Protein AF-A0A9K3LR90-F1 (afdb_monomer_lite)

Radius of gyration: 20.37 Å; chains: 1; bounding box: 56×37×62 Å

pLDDT: mean 84.3, std 18.77, range [30.03, 98.56]

Structure (mmCIF, N/CA/C/O backbone):
data_AF-A0A9K3LR90-F1
#
_entry.id   AF-A0A9K3LR90-F1
#
loop_
_atom_site.group_PDB
_atom_site.id
_atom_site.type_symbol
_atom_site.label_atom_id
_atom_site.label_alt_id
_atom_site.label_comp_id
_atom_site.label_asym_id
_atom_site.label_entity_id
_atom_site.label_seq_id
_atom_site.pdbx_PDB_ins_code
_atom_site.Cartn_x
_atom_site.Cartn_y
_atom_site.Cartn_z
_atom_site.occupancy
_atom_site.B_iso_or_equiv
_atom_site.auth_seq_id
_atom_site.auth_comp_id
_atom_site.auth_asym_id
_atom_site.auth_atom_id
_atom_site.pdbx_PDB_model_num
ATOM 1 N N . MET A 1 1 ? -16.589 12.100 -0.986 1.00 81.75 1 MET A N 1
ATOM 2 C CA . MET A 1 1 ? -15.765 12.129 0.244 1.00 81.75 1 MET A CA 1
ATOM 3 C C . MET A 1 1 ? -14.513 11.383 -0.124 1.00 81.75 1 MET A C 1
ATOM 5 O O . MET A 1 1 ? -14.656 10.327 -0.721 1.00 81.75 1 MET A O 1
ATOM 9 N N . ILE A 1 2 ? -13.342 11.941 0.162 1.00 89.56 2 ILE A N 1
ATOM 10 C CA . ILE A 1 2 ? -12.087 11.261 -0.152 1.00 89.56 2 ILE A CA 1
ATOM 11 C C . ILE A 1 2 ? -11.996 10.032 0.750 1.00 89.56 2 ILE A C 1
ATOM 13 O O . ILE A 1 2 ? -12.024 10.165 1.975 1.00 89.56 2 ILE A O 1
ATOM 17 N N . ASP A 1 3 ? -11.936 8.859 0.139 1.00 93.56 3 ASP A N 1
ATOM 18 C CA . ASP A 1 3 ? -11.767 7.577 0.821 1.00 93.56 3 ASP A CA 1
ATOM 19 C C . ASP A 1 3 ? -10.522 6.823 0.345 1.00 93.56 3 ASP A C 1
ATOM 21 O O . ASP A 1 3 ? -10.098 5.872 1.000 1.00 93.56 3 ASP A O 1
ATOM 25 N N . THR A 1 4 ? -9.906 7.281 -0.747 1.00 96.00 4 THR A N 1
ATOM 26 C CA . THR A 1 4 ? -8.732 6.670 -1.356 1.00 96.00 4 THR A CA 1
ATOM 27 C C . THR A 1 4 ? -7.538 7.625 -1.304 1.00 96.00 4 THR A C 1
ATOM 29 O O . THR A 1 4 ? -7.627 8.775 -1.729 1.00 96.00 4 THR A O 1
ATOM 32 N N . PHE A 1 5 ? -6.398 7.149 -0.813 1.00 97.94 5 PHE A N 1
ATOM 33 C CA . PHE A 1 5 ? -5.169 7.926 -0.652 1.00 97.94 5 PHE A CA 1
ATOM 34 C C . PHE A 1 5 ? -4.041 7.250 -1.425 1.00 97.94 5 PHE A C 1
ATOM 36 O O . PHE A 1 5 ? -3.738 6.078 -1.189 1.00 97.94 5 PHE A O 1
ATOM 43 N N . ILE A 1 6 ? -3.427 7.986 -2.346 1.00 98.38 6 ILE A N 1
ATOM 44 C CA . ILE A 1 6 ? -2.387 7.496 -3.250 1.00 98.38 6 ILE A CA 1
ATOM 45 C C . ILE A 1 6 ? -1.047 8.068 -2.795 1.00 98.38 6 ILE A C 1
ATOM 47 O O . ILE A 1 6 ? -0.871 9.284 -2.744 1.00 98.38 6 ILE A O 1
ATOM 51 N N . PHE A 1 7 ? -0.101 7.189 -2.480 1.00 98.38 7 PHE A N 1
ATOM 52 C CA . PHE A 1 7 ? 1.251 7.542 -2.070 1.00 98.38 7 PHE A CA 1
ATOM 53 C C . PHE A 1 7 ? 2.217 7.237 -3.222 1.00 98.38 7 PHE A C 1
ATOM 55 O O . PHE A 1 7 ? 2.510 6.057 -3.465 1.00 98.38 7 PHE A O 1
ATOM 62 N N . PRO A 1 8 ? 2.705 8.268 -3.941 1.00 97.62 8 PRO A N 1
ATOM 63 C CA . PRO A 1 8 ? 3.678 8.089 -5.009 1.00 97.62 8 PRO A CA 1
ATOM 64 C C . PRO A 1 8 ? 5.007 7.550 -4.466 1.00 97.62 8 PRO A C 1
ATOM 66 O O . PRO A 1 8 ? 5.270 7.585 -3.259 1.00 97.62 8 PRO A O 1
ATOM 69 N N . GLY A 1 9 ? 5.847 7.048 -5.367 1.00 95.38 9 GLY A N 1
ATOM 70 C CA . GLY A 1 9 ? 7.151 6.496 -5.022 1.00 95.38 9 GLY A CA 1
ATOM 71 C C . GLY A 1 9 ? 8.230 7.549 -4.762 1.00 95.38 9 GLY A C 1
ATOM 72 O O . GLY A 1 9 ? 7.984 8.704 -4.414 1.00 95.38 9 GLY A O 1
ATOM 73 N N . ALA A 1 10 ? 9.479 7.144 -5.012 1.00 91.94 10 ALA A N 1
ATOM 74 C CA . ALA A 1 10 ? 10.546 8.082 -5.334 1.00 91.94 10 ALA A CA 1
ATOM 75 C C . ALA A 1 10 ? 10.143 8.772 -6.656 1.00 91.94 10 ALA A C 1
ATOM 77 O O . ALA A 1 10 ? 9.098 8.477 -7.176 1.00 91.94 10 ALA A O 1
ATOM 78 N N . GLY A 1 11 ? 10.857 9.699 -7.268 1.00 91.69 11 GLY A N 1
ATOM 79 C CA . GLY A 1 11 ? 10.320 10.389 -8.462 1.00 91.69 11 GLY A CA 1
ATOM 80 C C . GLY A 1 11 ? 9.192 11.394 -8.156 1.00 91.69 11 GLY A C 1
ATOM 81 O O . GLY A 1 11 ? 9.330 12.534 -8.577 1.00 91.69 11 GLY A O 1
ATOM 82 N N . GLY A 1 12 ? 8.204 11.055 -7.320 1.00 94.50 12 GLY A N 1
ATOM 83 C CA . GLY A 1 12 ? 7.096 11.932 -6.928 1.00 94.50 12 GLY A CA 1
ATOM 84 C C . GLY A 1 12 ? 5.846 11.709 -7.778 1.00 94.50 12 GLY A C 1
ATOM 85 O O . GLY A 1 12 ? 5.581 10.591 -8.216 1.00 94.50 12 GLY A O 1
ATOM 86 N N . VAL A 1 13 ? 5.058 12.767 -7.966 1.00 96.19 13 VAL A N 1
ATOM 87 C CA . VAL A 1 13 ? 3.861 12.739 -8.818 1.00 96.19 13 VAL A CA 1
ATOM 88 C C . VAL A 1 13 ? 4.273 12.824 -10.289 1.00 96.19 13 VAL A C 1
ATOM 90 O O . VAL A 1 13 ? 5.014 13.727 -10.678 1.00 96.19 13 VAL A O 1
ATOM 93 N N . ASP A 1 14 ? 3.783 11.891 -11.099 1.00 94.56 14 ASP A N 1
ATOM 94 C CA . ASP A 1 14 ? 3.963 11.856 -12.550 1.00 94.56 14 ASP A CA 1
ATOM 95 C C . ASP A 1 14 ? 2.639 11.539 -13.269 1.00 94.56 14 ASP A C 1
ATOM 97 O O . ASP A 1 14 ? 1.595 11.361 -12.638 1.00 94.56 14 ASP A O 1
ATOM 101 N N . GLY A 1 15 ? 2.684 11.440 -14.602 1.00 95.31 15 GLY A N 1
ATOM 102 C CA . GLY A 1 15 ? 1.492 11.188 -15.413 1.00 95.31 15 GLY A CA 1
ATOM 103 C C . GLY A 1 15 ? 0.803 9.842 -15.147 1.00 95.31 15 GLY A C 1
ATOM 104 O O . GLY A 1 15 ? -0.403 9.746 -15.357 1.00 95.31 15 GLY A O 1
ATOM 105 N N . LEU A 1 16 ? 1.510 8.808 -14.667 1.00 95.44 16 LEU A N 1
ATOM 106 C CA . LEU A 1 16 ? 0.871 7.542 -14.281 1.00 95.44 16 LEU A CA 1
ATOM 107 C C . LEU A 1 16 ? 0.155 7.676 -12.935 1.00 95.44 16 LEU A C 1
ATOM 109 O O . LEU A 1 16 ? -0.933 7.129 -12.769 1.00 95.44 16 LEU A O 1
ATOM 113 N N . VAL A 1 17 ? 0.724 8.420 -11.984 1.00 96.50 17 VAL A N 1
ATOM 114 C CA . VAL A 1 17 ? 0.061 8.713 -10.701 1.00 96.50 17 VAL A CA 1
ATOM 115 C C . VAL A 1 17 ? -1.202 9.557 -10.919 1.00 96.50 17 VAL A C 1
ATOM 117 O O . VAL A 1 17 ? -2.233 9.293 -10.299 1.00 96.50 17 VAL A O 1
ATOM 120 N N . GLU A 1 18 ? -1.152 10.535 -11.825 1.00 96.69 18 GLU A N 1
ATOM 121 C CA . GLU A 1 18 ? -2.319 11.337 -12.218 1.00 96.69 18 GLU A CA 1
ATOM 122 C C . GLU A 1 18 ? -3.387 10.480 -12.914 1.00 96.69 18 GLU A C 1
ATOM 124 O O . GLU A 1 18 ? -4.557 10.528 -12.535 1.00 96.69 18 GLU A O 1
ATOM 129 N N . ALA A 1 19 ? -2.987 9.627 -13.864 1.00 95.69 19 ALA A N 1
ATOM 130 C CA . ALA A 1 19 ? -3.899 8.699 -14.535 1.00 95.69 19 ALA A CA 1
ATOM 131 C C . ALA A 1 19 ? -4.544 7.703 -13.556 1.00 95.69 19 ALA A C 1
ATOM 133 O O . ALA A 1 19 ? -5.723 7.366 -13.690 1.00 95.69 19 ALA A O 1
ATOM 134 N N . LEU A 1 20 ? -3.803 7.258 -12.536 1.00 95.75 20 LEU A N 1
ATOM 135 C CA . LEU A 1 20 ? -4.351 6.457 -11.445 1.00 95.75 20 LEU A CA 1
ATOM 136 C C . LEU A 1 20 ? -5.436 7.218 -10.681 1.00 95.75 20 LEU A C 1
ATOM 138 O O . LEU A 1 20 ? -6.498 6.655 -10.432 1.00 95.75 20 LEU A O 1
ATOM 142 N N . GLN A 1 21 ? -5.193 8.475 -10.309 1.00 96.31 21 GLN A N 1
ATOM 143 C CA . GLN A 1 21 ? -6.194 9.280 -9.608 1.00 96.31 21 GLN A CA 1
ATOM 144 C C . GLN A 1 21 ? -7.460 9.462 -10.456 1.00 96.31 21 GLN A C 1
ATOM 146 O O . GLN A 1 21 ? -8.567 9.260 -9.954 1.00 96.31 21 GLN A O 1
ATOM 151 N N . GLU A 1 22 ? -7.296 9.764 -11.745 1.00 95.12 22 GLU A N 1
ATOM 152 C CA . GLU A 1 22 ? -8.410 9.902 -12.685 1.00 95.12 22 GLU A CA 1
ATOM 153 C C . GLU A 1 22 ? -9.231 8.609 -12.775 1.00 95.12 22 GLU A C 1
ATOM 155 O O . GLU A 1 22 ? -10.454 8.646 -12.635 1.00 95.12 22 GLU A O 1
ATOM 160 N N . THR A 1 23 ? -8.558 7.461 -12.904 1.00 93.56 23 THR A N 1
ATOM 161 C CA . THR A 1 23 ? -9.188 6.128 -12.956 1.00 93.56 23 THR A CA 1
ATOM 162 C C . THR A 1 23 ? -10.003 5.825 -11.697 1.00 93.56 23 THR A C 1
ATOM 164 O O . THR A 1 23 ? -11.055 5.194 -11.762 1.00 93.56 23 THR A O 1
ATOM 167 N N . LEU A 1 24 ? -9.535 6.282 -10.535 1.00 92.44 24 LEU A N 1
ATOM 168 C CA . LEU A 1 24 ? -10.181 6.046 -9.242 1.00 92.44 24 LEU A CA 1
ATOM 169 C C . LEU A 1 24 ? -11.244 7.095 -8.877 1.00 92.44 24 LEU A C 1
ATOM 171 O O . LEU A 1 24 ? -11.896 6.957 -7.836 1.00 92.44 24 LEU A O 1
ATOM 175 N N . GLY A 1 25 ? -11.411 8.127 -9.708 1.00 94.44 25 GLY A N 1
ATOM 176 C CA . GLY A 1 25 ? -12.266 9.284 -9.459 1.00 94.44 25 GLY A CA 1
ATOM 177 C C . GLY A 1 25 ? -11.549 10.371 -8.654 1.00 94.44 25 GLY A C 1
ATOM 178 O O . GLY A 1 25 ? -11.107 10.161 -7.519 1.00 94.44 25 GLY A O 1
ATOM 179 N N . ASN A 1 26 ? -11.470 11.576 -9.219 1.00 93.12 26 ASN A N 1
ATOM 180 C CA . ASN A 1 26 ? -10.792 12.724 -8.602 1.00 93.12 26 ASN A CA 1
ATOM 181 C C . ASN A 1 26 ? -11.510 13.238 -7.339 1.00 93.12 26 ASN A C 1
ATOM 183 O O . ASN A 1 26 ? -10.909 13.876 -6.481 1.00 93.12 26 ASN A O 1
ATOM 187 N N . GLU A 1 27 ? -12.809 12.977 -7.212 1.00 91.56 27 GLU A N 1
ATOM 188 C CA . GLU A 1 27 ? -13.654 13.380 -6.084 1.00 91.56 27 GLU A CA 1
ATOM 189 C C . GLU A 1 27 ? -13.622 12.403 -4.891 1.00 91.56 27 GLU A C 1
ATOM 191 O O . GLU A 1 27 ? -14.086 12.731 -3.786 1.00 91.56 27 GLU A O 1
ATOM 196 N N . THR A 1 28 ? -13.100 11.199 -5.118 1.00 92.50 28 THR A N 1
ATOM 197 C CA . THR A 1 28 ? -13.021 10.074 -4.170 1.00 92.50 28 THR A CA 1
ATOM 198 C C . THR A 1 28 ? -11.585 9.739 -3.788 1.00 92.50 28 THR A C 1
ATOM 200 O O . THR A 1 28 ? -11.360 9.143 -2.733 1.00 92.50 28 THR A O 1
ATOM 203 N N . SER A 1 29 ? -10.607 10.173 -4.584 1.00 95.75 29 SER A N 1
ATOM 204 C CA . SER A 1 29 ? -9.193 9.896 -4.359 1.00 95.75 29 SER A CA 1
ATOM 205 C C . SER A 1 29 ? -8.335 11.155 -4.225 1.00 95.75 29 SER A C 1
ATOM 207 O O . SER A 1 29 ? -8.633 12.215 -4.775 1.00 95.75 29 SER A O 1
ATOM 209 N N . MET A 1 30 ? -7.247 11.038 -3.466 1.00 97.56 30 MET A N 1
ATOM 210 C CA . MET A 1 30 ? -6.280 12.109 -3.246 1.00 97.56 30 MET A CA 1
ATOM 211 C C . MET A 1 30 ? -4.857 11.585 -3.378 1.00 97.56 30 MET A C 1
ATOM 213 O O . MET A 1 30 ? -4.483 10.607 -2.728 1.00 97.56 30 MET A O 1
ATOM 217 N N . ILE A 1 31 ? -4.051 12.289 -4.166 1.00 98.25 31 ILE A N 1
ATOM 218 C CA . ILE A 1 31 ? -2.603 12.107 -4.192 1.00 98.25 31 ILE A CA 1
ATOM 219 C C . ILE A 1 31 ? -2.008 12.799 -2.965 1.00 98.25 31 ILE A C 1
ATOM 221 O O . ILE A 1 31 ? -2.200 13.997 -2.752 1.00 98.25 31 ILE A O 1
ATOM 225 N N . VAL A 1 32 ? -1.282 12.040 -2.153 1.00 97.94 32 VAL A N 1
ATOM 226 C CA . VAL A 1 32 ? -0.483 12.570 -1.050 1.00 97.94 32 VAL A CA 1
ATOM 227 C C . VAL A 1 32 ? 0.902 12.859 -1.606 1.00 97.94 32 VAL A C 1
ATOM 229 O O . VAL A 1 32 ? 1.772 11.995 -1.569 1.00 97.94 32 VAL A O 1
ATOM 232 N N . ASP A 1 33 ? 1.107 14.050 -2.165 1.00 97.19 33 ASP A N 1
ATOM 233 C CA . ASP A 1 33 ? 2.445 14.461 -2.588 1.00 97.19 33 ASP A CA 1
ATOM 234 C C . ASP A 1 33 ? 3.321 14.705 -1.353 1.00 97.19 33 ASP A C 1
ATOM 236 O O . ASP A 1 33 ? 3.037 15.571 -0.524 1.00 97.19 33 ASP A O 1
ATOM 240 N N . TRP A 1 34 ? 4.367 13.893 -1.222 1.00 95.94 34 TRP A N 1
ATOM 241 C CA . TRP A 1 34 ? 5.309 13.927 -0.108 1.00 95.94 34 TRP A CA 1
ATOM 242 C C . TRP A 1 34 ? 6.752 14.156 -0.573 1.00 95.94 34 TRP A C 1
ATOM 244 O O . TRP A 1 34 ? 7.715 13.842 0.136 1.00 95.94 34 TRP A O 1
ATOM 254 N N . GLN A 1 35 ? 6.926 14.688 -1.787 1.00 94.38 35 GLN A N 1
ATOM 255 C CA . GLN A 1 35 ? 8.240 14.869 -2.395 1.00 94.38 35 GLN A CA 1
ATOM 256 C C . GLN A 1 35 ? 9.162 15.768 -1.561 1.00 94.38 35 GLN A C 1
ATOM 258 O O . GLN A 1 35 ? 10.366 15.515 -1.523 1.00 94.38 35 GLN A O 1
ATOM 263 N N . GLU A 1 36 ? 8.620 16.782 -0.882 1.00 92.25 36 GLU A N 1
ATOM 264 C CA . GLU A 1 36 ? 9.394 17.689 -0.021 1.00 92.25 36 GLU A CA 1
ATOM 265 C C . GLU A 1 36 ? 9.869 17.024 1.277 1.00 92.25 36 GLU A C 1
ATOM 267 O O . GLU A 1 36 ? 10.881 17.424 1.853 1.00 92.25 36 GLU A O 1
ATOM 272 N N . GLN A 1 37 ? 9.140 16.011 1.748 1.00 90.50 37 GLN A N 1
ATOM 273 C CA . GLN A 1 37 ? 9.438 15.270 2.972 1.00 90.50 37 GLN A CA 1
ATOM 274 C C . GLN A 1 37 ? 10.352 14.075 2.697 1.00 90.50 37 GLN A C 1
ATOM 276 O O . GLN A 1 37 ? 10.962 13.538 3.619 1.00 90.50 37 GLN A O 1
ATOM 281 N N . ARG A 1 38 ? 10.474 13.667 1.431 1.00 85.31 38 ARG A N 1
ATOM 282 C CA . ARG A 1 38 ? 11.361 12.589 1.009 1.00 85.31 38 ARG A CA 1
ATOM 283 C C . ARG A 1 38 ? 12.816 13.042 1.117 1.00 85.31 38 ARG A C 1
ATOM 285 O O . ARG A 1 38 ? 13.289 13.852 0.322 1.00 85.31 38 ARG A O 1
ATOM 292 N N . GLY A 1 39 ? 13.548 12.470 2.069 1.00 86.62 39 GLY A N 1
ATOM 293 C CA . GLY A 1 39 ? 14.992 12.620 2.136 1.00 86.62 39 GLY A CA 1
ATOM 294 C C . GLY A 1 39 ? 15.710 11.823 1.040 1.00 86.62 39 GLY A C 1
ATOM 295 O O . GLY A 1 39 ? 15.315 11.766 -0.124 1.00 86.62 39 GLY A O 1
ATOM 296 N N . SER A 1 40 ? 16.819 11.186 1.402 1.00 88.38 40 SER A N 1
ATOM 297 C CA . SER A 1 40 ? 17.537 10.298 0.479 1.00 88.38 40 SER A CA 1
ATOM 298 C C . SER A 1 40 ? 16.767 8.992 0.247 1.00 88.38 40 SER A C 1
ATOM 300 O O . SER A 1 40 ? 15.917 8.624 1.050 1.00 88.38 40 SER A O 1
ATOM 302 N N . ILE A 1 41 ? 17.136 8.206 -0.769 1.00 80.88 41 ILE A N 1
ATOM 303 C CA . ILE A 1 41 ? 16.603 6.838 -0.954 1.00 80.88 41 ILE A CA 1
ATOM 304 C C . ILE A 1 41 ? 16.749 5.987 0.325 1.00 80.88 41 ILE A C 1
ATOM 306 O O . ILE A 1 41 ? 15.886 5.168 0.623 1.00 80.88 41 ILE A O 1
ATOM 310 N N . LEU A 1 42 ? 17.802 6.211 1.121 1.00 84.38 42 LEU A N 1
ATOM 311 C CA . LEU A 1 42 ? 18.028 5.486 2.376 1.00 84.38 42 LEU A CA 1
ATOM 312 C C . LEU A 1 42 ? 17.062 5.889 3.498 1.00 84.38 42 LEU A C 1
ATOM 314 O O . LEU A 1 42 ? 16.823 5.086 4.399 1.00 84.38 42 LEU A O 1
ATOM 318 N N . THR A 1 43 ? 16.541 7.118 3.467 1.00 92.38 43 THR A N 1
ATOM 319 C CA . THR A 1 43 ? 15.610 7.641 4.481 1.00 92.38 43 THR A CA 1
ATOM 320 C C . THR A 1 43 ? 14.162 7.630 4.012 1.00 92.38 43 THR A C 1
ATOM 322 O O . THR A 1 43 ? 13.278 7.605 4.856 1.00 92.38 43 THR A O 1
ATOM 325 N N . ALA A 1 44 ? 13.919 7.539 2.700 1.00 93.12 44 ALA A N 1
ATOM 326 C CA . ALA A 1 44 ? 12.596 7.583 2.085 1.00 93.12 44 ALA A CA 1
ATOM 327 C C . ALA A 1 44 ? 11.602 6.592 2.707 1.00 93.12 44 ALA A C 1
ATOM 329 O O . ALA A 1 44 ? 10.428 6.912 2.838 1.00 93.12 44 ALA A O 1
ATOM 330 N N . ALA A 1 45 ? 12.069 5.417 3.139 1.00 94.69 45 ALA A N 1
ATOM 331 C CA . ALA A 1 45 ? 11.241 4.458 3.863 1.00 94.69 45 ALA A CA 1
ATOM 332 C C . ALA A 1 45 ? 10.739 5.009 5.215 1.00 94.69 45 ALA A C 1
ATOM 334 O O . ALA A 1 45 ? 9.555 4.911 5.512 1.00 94.69 45 ALA A O 1
ATOM 335 N N . TYR A 1 46 ? 11.619 5.621 6.014 1.00 96.00 46 TYR A N 1
ATOM 336 C CA . TYR A 1 46 ? 11.261 6.226 7.303 1.00 96.00 46 TYR A CA 1
ATOM 337 C C . TYR A 1 46 ? 10.400 7.478 7.125 1.00 96.00 46 TYR A C 1
ATOM 339 O O . TYR A 1 46 ? 9.419 7.663 7.842 1.00 96.00 46 TYR A O 1
ATOM 347 N N . ASP A 1 47 ? 10.758 8.317 6.152 1.00 95.88 47 ASP A N 1
ATOM 348 C CA . ASP A 1 47 ? 10.022 9.539 5.834 1.00 95.88 47 ASP A CA 1
ATOM 349 C C . ASP A 1 47 ? 8.600 9.189 5.358 1.00 95.88 47 ASP A C 1
ATOM 351 O O . ASP A 1 47 ? 7.621 9.768 5.825 1.00 95.88 47 ASP A O 1
ATOM 355 N N . GLY A 1 48 ? 8.478 8.163 4.508 1.00 96.50 48 GLY A N 1
ATOM 356 C CA . GLY A 1 48 ? 7.201 7.615 4.064 1.00 96.50 48 GLY A CA 1
ATOM 357 C C . GLY A 1 48 ? 6.357 7.080 5.222 1.00 96.50 48 GLY A C 1
ATOM 358 O O . GLY A 1 48 ? 5.184 7.429 5.318 1.00 96.50 48 GLY A O 1
ATOM 359 N N . GLU A 1 49 ? 6.936 6.292 6.139 1.00 97.50 49 GLU A N 1
ATOM 360 C CA . GLU A 1 49 ? 6.220 5.823 7.338 1.00 97.50 49 GLU A CA 1
ATOM 361 C C . GLU A 1 49 ? 5.634 6.999 8.137 1.00 97.50 49 GLU A C 1
ATOM 363 O O . GLU A 1 49 ? 4.439 6.997 8.435 1.00 97.50 49 GLU A O 1
ATOM 368 N N . ALA A 1 50 ? 6.432 8.038 8.404 1.00 97.19 50 ALA A N 1
ATOM 369 C CA . ALA A 1 50 ? 5.981 9.220 9.138 1.00 97.19 50 ALA A CA 1
ATOM 370 C C . ALA A 1 50 ? 4.845 9.973 8.419 1.00 97.19 50 ALA A C 1
ATOM 372 O O . ALA A 1 50 ? 3.884 10.406 9.060 1.00 97.19 50 ALA A O 1
ATOM 373 N N . VAL A 1 51 ? 4.918 10.101 7.089 1.00 97.81 51 VAL A N 1
ATOM 374 C CA . VAL A 1 51 ? 3.844 10.690 6.270 1.00 97.81 51 VAL A CA 1
ATOM 375 C C . VAL A 1 51 ? 2.561 9.866 6.387 1.00 97.81 51 VAL A C 1
ATOM 377 O O . VAL A 1 51 ? 1.491 10.424 6.631 1.00 97.81 51 VAL A O 1
ATOM 380 N N . GLY A 1 52 ? 2.655 8.542 6.259 1.00 98.19 52 GLY A N 1
ATOM 381 C CA . GLY A 1 52 ? 1.511 7.640 6.384 1.00 98.19 52 GLY A CA 1
ATOM 382 C C . GLY A 1 52 ? 0.825 7.730 7.748 1.00 98.19 52 GLY A C 1
ATOM 383 O O . GLY A 1 52 ? -0.401 7.835 7.827 1.00 98.19 52 GLY A O 1
ATOM 384 N N . GLU A 1 53 ? 1.611 7.747 8.826 1.00 98.12 53 GLU A N 1
ATOM 385 C CA . GLU A 1 53 ? 1.106 7.945 10.188 1.00 98.12 53 GLU A CA 1
ATOM 386 C C . GLU A 1 53 ? 0.375 9.287 10.327 1.00 98.12 53 GLU A C 1
ATOM 388 O O . GLU A 1 53 ? -0.766 9.317 10.792 1.00 98.12 53 GLU A O 1
ATOM 393 N N . ALA A 1 54 ? 0.981 10.382 9.859 1.00 97.62 54 ALA A N 1
ATOM 394 C CA . ALA A 1 54 ? 0.388 11.715 9.932 1.00 97.62 54 ALA A CA 1
ATOM 395 C C . ALA A 1 54 ? -0.936 11.819 9.153 1.00 97.62 54 ALA A C 1
ATOM 397 O O . ALA A 1 54 ? -1.902 12.396 9.659 1.00 97.62 54 ALA A O 1
ATOM 398 N N . ILE A 1 55 ? -1.011 11.231 7.953 1.00 97.38 55 ILE A N 1
ATOM 399 C CA . ILE A 1 55 ? -2.247 11.185 7.158 1.00 97.38 55 ILE A CA 1
ATOM 400 C C . ILE A 1 55 ? -3.336 10.397 7.888 1.00 97.38 55 ILE A C 1
ATOM 402 O O . ILE A 1 55 ? -4.469 10.869 7.982 1.00 97.38 55 ILE A O 1
ATOM 406 N N . SER A 1 56 ? -3.009 9.233 8.457 1.00 96.25 56 SER A N 1
ATOM 407 C CA . SER A 1 56 ? -3.981 8.444 9.221 1.00 96.25 56 SER A CA 1
ATOM 408 C C . SER A 1 56 ? -4.525 9.209 10.431 1.00 96.25 56 SER A C 1
ATOM 410 O O . SER A 1 56 ? -5.728 9.169 10.686 1.00 96.25 56 SER A O 1
ATOM 412 N N . GLU A 1 57 ? -3.670 9.916 11.171 1.00 94.88 57 GLU A N 1
ATOM 413 C CA . GLU A 1 57 ? -4.097 10.733 12.314 1.00 94.88 57 GLU A CA 1
ATOM 414 C C . GLU A 1 57 ? -4.980 11.912 11.878 1.00 94.88 57 GLU A C 1
ATOM 416 O O . GLU A 1 57 ? -5.990 12.207 12.521 1.00 94.88 57 GLU A O 1
ATOM 421 N N . ALA A 1 58 ? -4.666 12.552 10.747 1.00 94.44 58 ALA A N 1
ATOM 422 C CA . ALA A 1 58 ? -5.504 13.606 10.183 1.00 94.44 58 ALA A CA 1
ATOM 423 C C . ALA A 1 58 ? -6.902 13.084 9.803 1.00 94.44 58 ALA A C 1
ATOM 425 O O . ALA A 1 58 ? -7.907 13.714 10.141 1.00 94.44 58 ALA A O 1
ATOM 426 N N . ILE A 1 59 ? -6.986 11.905 9.172 1.00 92.50 59 ILE A N 1
ATOM 427 C CA . ILE A 1 59 ? -8.260 11.249 8.838 1.00 92.50 59 ILE A CA 1
ATOM 428 C C . ILE A 1 59 ? -9.076 10.973 10.107 1.00 92.50 59 ILE A C 1
ATOM 430 O O . ILE A 1 59 ? -10.257 11.321 10.178 1.00 92.50 59 ILE A O 1
ATOM 434 N N . LEU A 1 60 ? -8.446 10.393 11.132 1.00 89.56 60 LEU A N 1
ATOM 435 C CA . LEU A 1 60 ? -9.084 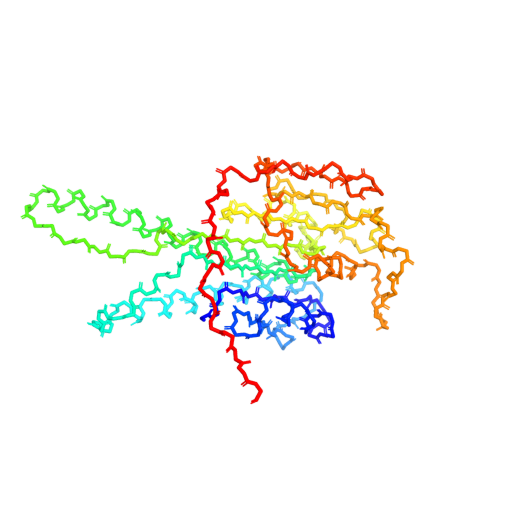10.105 12.418 1.00 89.56 60 LEU A CA 1
ATOM 436 C C . LEU A 1 60 ? -9.606 11.377 13.100 1.00 89.56 60 LEU A C 1
ATOM 438 O O . LEU A 1 60 ? -10.734 11.399 13.597 1.00 89.56 60 LEU A O 1
ATOM 442 N N . ALA A 1 61 ? -8.826 12.460 13.085 1.00 89.19 61 ALA A N 1
ATOM 443 C CA . ALA A 1 61 ? -9.249 13.751 13.615 1.00 89.19 61 ALA A CA 1
ATOM 444 C C . ALA A 1 61 ? -10.465 14.311 12.857 1.00 89.19 61 ALA A C 1
ATOM 446 O O . ALA A 1 61 ? -11.416 14.785 13.483 1.00 89.19 61 ALA A O 1
ATOM 447 N N . CYS A 1 62 ? -10.483 14.210 11.524 1.00 87.06 62 CYS A N 1
ATOM 448 C CA . CYS A 1 62 ? -11.629 14.607 10.705 1.00 87.06 62 CYS A CA 1
ATOM 449 C C . CYS A 1 62 ? -12.890 13.793 11.033 1.00 87.06 62 CYS A C 1
ATOM 451 O O . CYS A 1 62 ? -13.964 14.377 11.195 1.00 87.06 62 CYS A O 1
ATOM 453 N N . ILE A 1 63 ? -12.768 12.470 11.184 1.00 84.06 63 ILE A N 1
ATOM 454 C CA . ILE A 1 63 ? -13.888 11.597 11.569 1.00 84.06 63 ILE A CA 1
ATOM 455 C C . ILE A 1 63 ? -14.445 12.012 12.940 1.00 84.06 63 ILE A C 1
ATOM 457 O O . ILE A 1 63 ? -15.652 12.209 13.089 1.00 84.06 63 ILE A O 1
ATOM 461 N N . ASN A 1 64 ? -13.571 12.220 13.925 1.00 83.12 64 ASN A N 1
ATOM 462 C CA . ASN A 1 64 ? -13.975 12.587 15.283 1.00 83.12 64 ASN A CA 1
ATOM 463 C C . ASN A 1 64 ? -14.628 13.975 15.358 1.00 83.12 64 ASN A C 1
ATOM 465 O O . ASN A 1 64 ? -15.630 14.154 16.053 1.00 83.12 64 ASN A O 1
ATOM 469 N N . ASN A 1 65 ? -14.113 14.953 14.610 1.00 82.69 65 ASN A N 1
ATOM 470 C CA . ASN A 1 65 ? -14.699 16.293 14.553 1.00 82.69 65 ASN A CA 1
ATOM 471 C C . ASN A 1 65 ? -16.108 16.284 13.944 1.00 82.69 65 ASN A C 1
ATOM 473 O O . ASN A 1 65 ? -16.984 17.010 14.415 1.00 82.69 65 ASN A O 1
ATOM 477 N N . ASN A 1 66 ? -16.353 15.436 12.942 1.00 77.94 66 ASN A N 1
ATOM 478 C CA . ASN A 1 66 ? -17.681 15.287 12.350 1.00 77.94 66 ASN A CA 1
ATOM 479 C C . ASN A 1 66 ? -18.690 14.679 13.335 1.00 77.94 66 ASN A C 1
ATOM 481 O O . ASN A 1 66 ? -19.837 15.124 13.373 1.00 77.94 66 ASN A O 1
ATOM 485 N N . ASN A 1 67 ? -18.258 13.740 14.181 1.00 72.75 67 ASN A N 1
ATOM 486 C CA . ASN A 1 67 ? -19.117 13.124 15.197 1.00 72.75 67 ASN A CA 1
ATOM 487 C C . ASN A 1 67 ? -19.550 14.116 16.293 1.00 72.75 67 ASN A C 1
ATOM 489 O O . ASN A 1 67 ? -20.678 14.045 16.776 1.00 72.75 67 ASN A O 1
ATOM 493 N N . ASN A 1 68 ? -18.692 15.073 16.660 1.00 74.31 68 ASN A N 1
ATOM 494 C CA . ASN A 1 68 ? -18.984 16.042 17.724 1.00 74.31 68 ASN A CA 1
ATOM 495 C C . ASN A 1 68 ? -19.982 17.138 17.319 1.00 74.31 68 ASN A C 1
ATOM 497 O O . ASN A 1 68 ? -20.587 17.774 18.182 1.00 74.31 68 ASN A O 1
ATOM 501 N N . ASN A 1 69 ? -20.172 17.380 16.022 1.00 74.25 69 ASN A N 1
ATOM 502 C CA . ASN A 1 69 ? -20.938 18.533 15.549 1.00 74.25 69 ASN A CA 1
ATOM 503 C C . ASN A 1 69 ? -22.470 18.377 15.626 1.00 74.25 69 ASN A C 1
ATOM 505 O O . ASN A 1 69 ? -23.162 19.272 15.149 1.00 74.25 69 ASN A O 1
ATOM 509 N N . ASN A 1 70 ? -23.015 17.305 16.228 1.00 61.91 70 ASN A N 1
ATOM 510 C CA . ASN A 1 70 ? -24.447 17.061 16.531 1.00 61.91 70 ASN A CA 1
ATOM 511 C C . ASN A 1 70 ? -25.470 17.287 15.392 1.00 61.91 70 ASN A C 1
ATOM 513 O O . ASN A 1 70 ? -26.676 17.122 15.586 1.00 61.91 70 ASN A O 1
ATOM 517 N N . ASN A 1 71 ? -25.023 17.616 14.183 1.00 58.72 71 ASN A N 1
ATOM 518 C CA . ASN A 1 71 ? -25.855 17.713 13.000 1.00 58.72 71 ASN A CA 1
ATOM 519 C C . ASN A 1 71 ? -26.093 16.292 12.490 1.00 58.72 71 ASN A C 1
ATOM 521 O O . ASN A 1 71 ? -25.393 15.796 11.610 1.00 58.72 71 ASN A O 1
ATOM 525 N N . ASN A 1 72 ? -27.118 15.656 13.062 1.00 54.12 72 ASN A N 1
ATOM 526 C CA . ASN A 1 72 ? -27.578 14.284 12.817 1.00 54.12 72 ASN A CA 1
ATOM 527 C C . ASN A 1 72 ? -27.818 13.896 11.340 1.00 54.12 72 ASN A C 1
ATOM 529 O O . ASN A 1 72 ? -28.126 12.740 11.071 1.00 54.12 72 ASN A O 1
ATOM 533 N N . ASN A 1 73 ? -27.663 14.808 10.377 1.00 51.56 73 ASN A N 1
ATOM 534 C CA . ASN A 1 73 ? -27.958 14.566 8.964 1.00 51.56 73 ASN A CA 1
ATOM 535 C C . ASN A 1 73 ? -26.763 14.097 8.116 1.00 51.56 73 ASN A C 1
ATOM 537 O O . ASN A 1 73 ? -26.973 13.730 6.966 1.00 51.56 73 ASN A O 1
ATOM 541 N N . TYR A 1 74 ? -25.538 14.048 8.656 1.00 46.69 74 TYR A N 1
ATOM 542 C CA . TYR A 1 74 ? -24.358 13.538 7.936 1.00 46.69 74 TYR A CA 1
ATOM 543 C C . TYR A 1 74 ? -23.663 12.395 8.684 1.00 46.69 74 TYR A C 1
ATOM 545 O O . TYR A 1 74 ? -22.441 12.354 8.784 1.00 46.69 74 TYR A O 1
ATOM 553 N N . HIS A 1 75 ? -24.442 11.419 9.158 1.00 48.44 75 HIS A N 1
ATOM 554 C CA . HIS A 1 75 ? -23.950 10.107 9.611 1.00 48.44 75 HIS A CA 1
ATOM 555 C C . HIS A 1 75 ? -23.391 9.259 8.441 1.00 48.44 75 HIS A C 1
ATOM 557 O O . HIS A 1 75 ? -23.618 8.053 8.353 1.00 48.44 75 HIS A O 1
ATOM 563 N N . ASN A 1 76 ? -22.638 9.872 7.522 1.00 54.62 76 ASN A N 1
ATOM 564 C CA . ASN A 1 76 ? -21.823 9.139 6.564 1.00 54.62 76 ASN A CA 1
ATOM 565 C C . ASN A 1 76 ? -20.603 8.609 7.309 1.00 54.62 76 ASN A C 1
ATOM 567 O O . ASN A 1 76 ? -19.524 9.200 7.310 1.00 54.62 76 ASN A O 1
ATOM 571 N N . LYS A 1 77 ? -20.816 7.476 7.980 1.00 70.19 77 LYS A N 1
ATOM 572 C CA . LYS A 1 77 ? -19.746 6.640 8.502 1.00 70.19 77 LYS A CA 1
ATOM 573 C C . LYS A 1 77 ? -18.867 6.260 7.319 1.00 70.19 77 LYS A C 1
ATOM 575 O O . LYS A 1 77 ? -19.347 5.625 6.378 1.00 70.19 77 LYS A O 1
ATOM 580 N N . ILE A 1 78 ? -17.601 6.657 7.365 1.00 83.38 78 ILE A N 1
ATOM 581 C CA . ILE A 1 78 ? -16.592 6.151 6.440 1.00 83.38 78 ILE A CA 1
ATOM 582 C C . ILE A 1 78 ? -16.532 4.641 6.654 1.00 83.38 78 ILE A C 1
ATOM 584 O O . ILE A 1 78 ? -16.030 4.164 7.671 1.00 83.38 78 ILE A O 1
ATOM 588 N N . LYS A 1 79 ? -17.132 3.886 5.731 1.00 88.94 79 LYS A N 1
ATOM 589 C CA . LYS A 1 79 ? -17.188 2.422 5.819 1.00 88.94 79 LYS A CA 1
ATOM 590 C C . LYS A 1 79 ? -15.872 1.785 5.409 1.00 88.94 79 LYS A C 1
ATOM 592 O O . LYS A 1 79 ? -15.605 0.660 5.805 1.00 88.94 79 LYS A O 1
ATOM 597 N N . ARG A 1 80 ? -15.075 2.499 4.617 1.00 92.06 80 ARG A N 1
ATOM 598 C CA . ARG A 1 80 ? -13.863 1.992 3.996 1.00 92.06 80 ARG A CA 1
ATOM 599 C C . ARG A 1 80 ? -12.875 3.124 3.772 1.00 92.06 80 ARG A C 1
ATOM 601 O O . ARG A 1 80 ? -13.286 4.213 3.386 1.00 92.06 80 ARG A O 1
ATOM 608 N N . LEU A 1 81 ? -11.604 2.835 3.999 1.00 95.12 81 LEU A N 1
ATOM 609 C CA . LEU A 1 81 ? -10.474 3.662 3.603 1.00 95.12 81 LEU A CA 1
ATOM 610 C C . LEU A 1 81 ? -9.522 2.803 2.782 1.00 95.12 81 LEU A C 1
ATOM 612 O O . LEU A 1 81 ? -9.218 1.671 3.164 1.00 95.12 81 LEU A O 1
ATOM 616 N N . HIS A 1 82 ? -9.066 3.334 1.655 1.00 96.31 82 HIS A N 1
ATOM 617 C CA . HIS A 1 82 ? -8.157 2.653 0.748 1.00 96.31 82 HIS A CA 1
ATOM 618 C C . HIS A 1 82 ? -6.841 3.411 0.645 1.00 96.31 82 HIS A C 1
ATOM 620 O O . HIS A 1 82 ? -6.803 4.582 0.284 1.00 96.31 82 HIS A O 1
ATOM 626 N N . PHE A 1 83 ? -5.748 2.727 0.951 1.00 98.00 83 PHE A N 1
ATOM 627 C CA . PHE A 1 83 ? -4.400 3.251 0.806 1.00 98.00 83 PHE A CA 1
ATOM 628 C C . PHE A 1 83 ? -3.712 2.543 -0.360 1.00 98.00 83 PHE A C 1
ATOM 630 O O . PHE A 1 83 ? -3.686 1.312 -0.414 1.00 98.00 83 PHE A O 1
ATOM 637 N N . ILE A 1 84 ? -3.155 3.309 -1.293 1.00 98.19 84 ILE A N 1
ATOM 638 C CA . ILE A 1 84 ? -2.418 2.791 -2.447 1.00 98.19 84 ILE A CA 1
ATOM 639 C C . ILE A 1 84 ? -0.977 3.268 -2.347 1.00 98.19 84 ILE A C 1
ATOM 641 O O . ILE A 1 84 ? -0.730 4.468 -2.349 1.00 98.19 84 ILE A O 1
ATOM 645 N N . GLY A 1 85 ? -0.031 2.341 -2.245 1.00 98.31 85 GLY A N 1
ATOM 646 C CA . GLY A 1 85 ? 1.395 2.652 -2.194 1.00 98.31 85 GLY A CA 1
ATOM 647 C C . GLY A 1 85 ? 2.111 2.188 -3.451 1.00 98.31 85 GLY A C 1
ATOM 648 O O . GLY A 1 85 ? 2.027 1.011 -3.796 1.00 98.31 85 GLY A O 1
ATOM 649 N N . ILE A 1 86 ? 2.828 3.100 -4.106 1.00 97.81 86 ILE A N 1
ATOM 650 C CA . ILE A 1 86 ? 3.629 2.825 -5.306 1.00 97.81 86 ILE A CA 1
ATOM 651 C C . ILE A 1 86 ? 5.102 2.824 -4.908 1.00 97.81 86 ILE A C 1
ATOM 653 O O . ILE A 1 86 ? 5.571 3.809 -4.333 1.00 97.81 86 ILE A O 1
ATOM 657 N N . SER A 1 87 ? 5.858 1.763 -5.209 1.00 96.56 87 SER A N 1
ATOM 658 C CA . SER A 1 87 ? 7.292 1.705 -4.883 1.00 96.56 87 SER A CA 1
ATOM 659 C C . SER A 1 87 ? 7.559 2.002 -3.391 1.00 96.56 87 SER A C 1
ATOM 661 O O . SER A 1 87 ? 6.939 1.407 -2.506 1.00 96.56 87 SER A O 1
ATOM 663 N N . VAL A 1 88 ? 8.454 2.941 -3.061 1.00 96.56 88 VAL A N 1
ATOM 664 C CA . VAL A 1 88 ? 8.695 3.402 -1.676 1.00 96.56 88 VAL A CA 1
ATOM 665 C C . VAL A 1 88 ? 7.471 4.059 -1.017 1.00 96.56 88 VAL A C 1
ATOM 667 O O . VAL A 1 88 ? 7.396 4.092 0.209 1.00 96.56 88 VAL A O 1
ATOM 670 N N . GLY A 1 89 ? 6.471 4.507 -1.782 1.00 97.69 89 GLY A N 1
ATOM 671 C CA . GLY A 1 89 ? 5.169 4.936 -1.257 1.00 97.69 89 GLY A CA 1
ATOM 672 C C . GLY A 1 89 ? 4.412 3.810 -0.537 1.00 97.69 89 GLY A C 1
ATOM 673 O O . GLY A 1 89 ? 3.542 4.076 0.293 1.00 97.69 89 GLY A O 1
ATOM 674 N N . GLY A 1 90 ? 4.800 2.546 -0.762 1.00 97.88 90 GLY A N 1
ATOM 675 C CA . GLY A 1 90 ? 4.340 1.386 0.005 1.00 97.88 90 GLY A CA 1
ATOM 676 C C . GLY A 1 90 ? 4.550 1.519 1.517 1.00 97.88 90 GLY A C 1
ATOM 677 O O . GLY A 1 90 ? 3.692 1.091 2.290 1.00 97.88 90 GLY A O 1
ATOM 678 N N . PHE A 1 91 ? 5.629 2.181 1.954 1.00 98.12 91 PHE A N 1
ATOM 679 C CA . PHE A 1 91 ? 5.878 2.455 3.374 1.00 98.12 91 PHE A CA 1
ATOM 680 C C . PHE A 1 91 ? 4.811 3.367 3.976 1.00 98.12 91 PHE A C 1
ATOM 682 O O . PHE A 1 91 ? 4.257 3.047 5.028 1.00 98.12 91 PHE A O 1
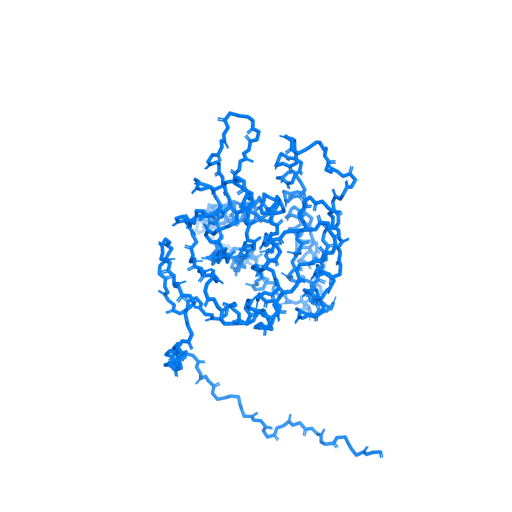ATOM 689 N N . ALA A 1 92 ? 4.480 4.459 3.283 1.00 98.19 92 ALA A N 1
ATOM 690 C CA . ALA A 1 92 ? 3.461 5.405 3.721 1.00 98.19 92 ALA A CA 1
ATOM 691 C C . ALA A 1 92 ? 2.070 4.766 3.744 1.00 98.19 92 ALA A C 1
ATOM 693 O O . ALA A 1 92 ? 1.379 4.818 4.762 1.00 98.19 92 ALA A O 1
ATOM 694 N N . ALA A 1 93 ? 1.693 4.070 2.669 1.00 98.50 93 ALA A N 1
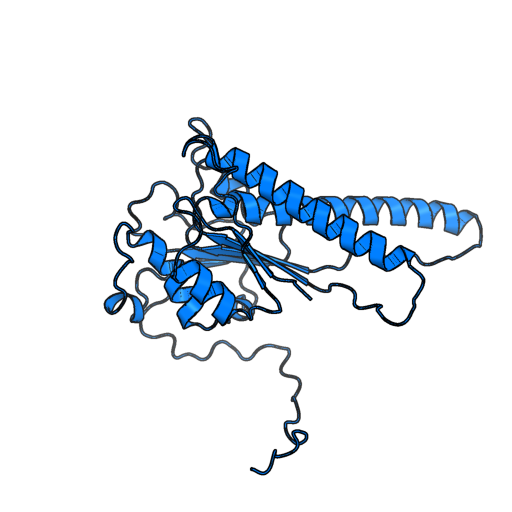ATOM 695 C CA . ALA A 1 93 ? 0.408 3.383 2.591 1.00 98.50 93 ALA A CA 1
ATOM 696 C C . ALA A 1 93 ? 0.246 2.331 3.704 1.00 98.50 93 ALA A C 1
ATOM 698 O O . ALA A 1 93 ? -0.783 2.279 4.382 1.00 98.50 93 ALA A O 1
ATOM 699 N N . ASN A 1 94 ? 1.279 1.515 3.947 1.00 98.56 94 ASN A N 1
ATOM 700 C CA . ASN A 1 94 ? 1.240 0.502 4.997 1.00 98.56 94 ASN A CA 1
ATOM 701 C C . ASN A 1 94 ? 1.238 1.106 6.411 1.00 98.56 94 ASN A C 1
ATOM 703 O O . ASN A 1 94 ? 0.557 0.583 7.299 1.00 98.56 94 ASN A O 1
ATOM 707 N N . ALA A 1 95 ? 1.987 2.187 6.641 1.00 98.56 95 ALA A N 1
ATOM 708 C CA . ALA A 1 95 ? 1.993 2.886 7.921 1.00 98.56 95 ALA A CA 1
ATOM 709 C C . ALA A 1 95 ? 0.621 3.503 8.223 1.00 98.56 95 ALA A C 1
ATOM 711 O O . ALA A 1 95 ? 0.097 3.294 9.317 1.00 98.56 95 ALA A O 1
ATOM 712 N N . ALA A 1 96 ? -0.014 4.141 7.234 1.00 98.44 96 ALA A N 1
ATOM 713 C CA . ALA A 1 96 ? -1.368 4.673 7.367 1.00 98.44 96 ALA A CA 1
ATOM 714 C C . ALA A 1 96 ? -2.377 3.575 7.751 1.00 98.44 96 ALA A C 1
ATOM 716 O O . ALA A 1 96 ? -3.078 3.691 8.759 1.00 98.44 96 ALA A O 1
ATOM 717 N N . ALA A 1 97 ? -2.379 2.456 7.016 1.00 98.06 97 ALA A N 1
ATOM 718 C CA . ALA A 1 97 ? -3.226 1.301 7.318 1.00 98.06 97 ALA A CA 1
ATOM 719 C C . ALA A 1 97 ? -2.980 0.744 8.735 1.00 98.06 97 ALA A C 1
ATOM 721 O O . ALA A 1 97 ? -3.916 0.412 9.465 1.00 98.06 97 ALA A O 1
ATOM 722 N N . THR A 1 98 ? -1.713 0.664 9.145 1.00 98.06 98 THR A N 1
ATOM 723 C CA . THR A 1 98 ? -1.310 0.159 10.463 1.00 98.06 98 THR A CA 1
ATOM 724 C C . THR A 1 98 ? -1.783 1.063 11.600 1.00 98.06 98 THR A C 1
ATOM 726 O O . THR A 1 98 ? -2.276 0.564 12.616 1.00 98.06 98 THR A O 1
ATOM 729 N N . THR A 1 99 ? -1.637 2.377 11.450 1.00 97.75 99 THR A N 1
ATOM 730 C CA . THR A 1 99 ? -2.042 3.367 12.455 1.00 97.75 99 THR A CA 1
ATOM 731 C C . THR A 1 99 ? -3.548 3.357 12.654 1.00 97.75 99 THR A C 1
ATOM 733 O O . THR A 1 99 ? -4.012 3.225 13.790 1.00 97.75 99 THR A O 1
ATOM 736 N N . LEU A 1 100 ? -4.308 3.359 11.558 1.00 95.75 100 LEU A N 1
ATOM 737 C CA . LEU A 1 100 ? -5.762 3.268 11.601 1.00 95.75 100 LEU A CA 1
ATOM 738 C C . LEU A 1 100 ? -6.234 1.991 12.313 1.00 95.75 100 LEU A C 1
ATOM 740 O O . LEU A 1 100 ? -7.039 2.067 13.242 1.00 95.75 100 LEU A O 1
ATOM 744 N N . TYR A 1 101 ? -5.672 0.830 11.960 1.00 96.12 101 TYR A N 1
ATOM 745 C CA . TYR A 1 101 ? -5.997 -0.441 12.615 1.00 96.12 101 TYR A CA 1
ATOM 746 C C . TYR A 1 101 ? -5.716 -0.401 14.122 1.00 96.12 101 TYR A C 1
ATOM 748 O O . TYR A 1 101 ? -6.554 -0.784 14.942 1.00 96.12 101 TYR A O 1
ATOM 756 N N . ARG A 1 102 ? -4.529 0.077 14.518 1.00 96.00 102 ARG A N 1
ATOM 757 C CA . ARG A 1 102 ? -4.150 0.173 15.936 1.00 96.00 102 ARG A CA 1
ATOM 758 C C . ARG A 1 102 ? -5.112 1.070 16.701 1.00 96.00 102 ARG A C 1
ATOM 760 O O . ARG A 1 102 ? -5.465 0.735 17.832 1.00 96.00 102 ARG A O 1
ATOM 767 N N . ARG A 1 103 ? -5.560 2.170 16.091 1.00 94.56 103 ARG A N 1
ATOM 768 C CA . ARG A 1 103 ? -6.528 3.068 16.714 1.00 94.56 103 ARG A CA 1
ATOM 769 C C . ARG A 1 103 ? -7.882 2.397 16.918 1.00 94.56 103 ARG A C 1
ATOM 771 O O . ARG A 1 103 ? -8.405 2.446 18.028 1.00 94.56 103 ARG A O 1
ATOM 778 N N . GLN A 1 104 ? -8.391 1.698 15.905 1.00 91.56 104 GLN A N 1
ATOM 779 C 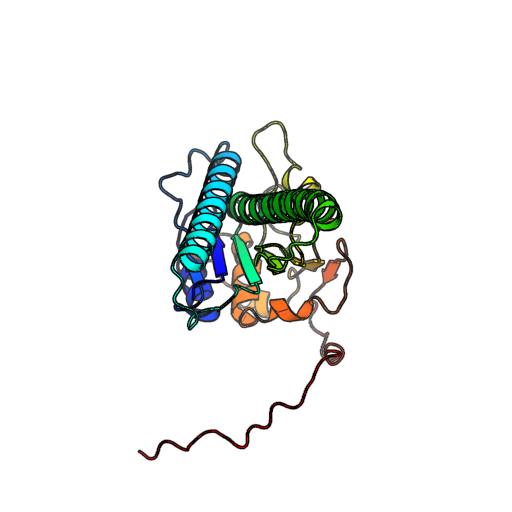CA . GLN A 1 104 ? -9.632 0.926 16.021 1.00 91.56 104 GLN A CA 1
ATOM 780 C C . GLN A 1 104 ? -9.564 -0.090 17.166 1.00 91.56 104 GLN A C 1
ATOM 782 O O . GLN A 1 104 ? -10.493 -0.186 17.965 1.00 91.56 104 GLN A O 1
ATOM 787 N N . GLN A 1 105 ? -8.446 -0.811 17.296 1.00 93.50 105 GLN A N 1
ATOM 788 C CA . GLN A 1 105 ? -8.253 -1.777 18.382 1.00 93.50 105 GLN A CA 1
ATOM 789 C C . GLN A 1 105 ? -8.245 -1.113 19.767 1.00 93.50 105 GLN A C 1
ATOM 791 O O . GLN A 1 105 ? -8.836 -1.645 20.707 1.00 93.50 105 GLN A O 1
ATOM 796 N N . GLN A 1 106 ? -7.609 0.054 19.905 1.00 93.56 106 GLN A N 1
ATOM 797 C CA . GLN A 1 106 ? -7.622 0.814 21.159 1.00 93.56 106 GLN A CA 1
ATOM 798 C C . GLN A 1 106 ? -9.036 1.273 21.532 1.00 93.56 106 GLN A C 1
ATOM 800 O O . GLN A 1 106 ? -9.439 1.123 22.683 1.00 93.56 106 GLN A O 1
ATOM 805 N N . GLU A 1 107 ? -9.800 1.797 20.571 1.00 89.38 107 GLU A N 1
ATOM 806 C CA . GLU A 1 107 ? -11.179 2.250 20.792 1.00 89.38 107 GLU A CA 1
ATOM 807 C C . GLU A 1 107 ? -12.103 1.090 21.174 1.00 89.38 107 GLU A C 1
ATOM 809 O O . GLU A 1 107 ? -12.878 1.209 22.122 1.00 89.38 107 GLU A O 1
ATOM 814 N N . GLN A 1 108 ? -11.975 -0.063 20.510 1.00 89.44 108 GLN A N 1
ATOM 815 C CA . GLN A 1 108 ? -12.726 -1.271 20.864 1.00 89.44 108 GLN A CA 1
ATOM 816 C C . GLN A 1 108 ? -12.419 -1.735 22.295 1.00 89.44 108 GLN A C 1
ATOM 818 O O . GLN A 1 108 ? -13.337 -2.076 23.041 1.00 89.44 108 GLN A O 1
ATOM 823 N N . GLN A 1 109 ? -11.148 -1.724 22.710 1.00 93.12 109 GLN A N 1
ATOM 824 C CA . GLN A 1 109 ? -10.758 -2.099 24.074 1.00 93.12 109 GLN A CA 1
ATOM 825 C C . GLN A 1 109 ? -11.307 -1.120 25.121 1.00 93.12 109 GLN A C 1
ATOM 827 O O . GLN A 1 109 ? -11.804 -1.554 26.162 1.00 93.12 109 GLN A O 1
ATOM 832 N N . GLN A 1 110 ? -11.266 0.186 24.837 1.00 91.75 110 GLN A N 1
ATOM 833 C CA . GLN A 1 110 ? -11.827 1.217 25.716 1.00 91.75 110 GLN A CA 1
ATOM 834 C C . GLN A 1 110 ? -13.347 1.087 25.839 1.00 91.75 110 GLN A C 1
ATOM 836 O O . GLN A 1 110 ? -13.863 1.110 26.954 1.00 91.75 110 GLN A O 1
ATOM 841 N N . GLN A 1 111 ? -14.054 0.879 24.724 1.00 87.69 111 GLN A N 1
ATOM 842 C CA . GLN A 1 111 ? -15.503 0.670 24.731 1.00 87.69 111 GLN A CA 1
ATOM 843 C C . GLN A 1 111 ? -15.874 -0.574 25.542 1.00 87.69 111 GLN A C 1
ATOM 845 O O . GLN A 1 111 ? -16.742 -0.508 26.402 1.00 87.69 111 GLN A O 1
ATOM 850 N N . GLN A 1 112 ? -15.162 -1.691 25.358 1.00 90.19 112 GLN A N 1
ATOM 851 C CA . GLN A 1 112 ? -15.395 -2.905 26.147 1.00 90.19 112 GLN A CA 1
ATOM 852 C C . GLN A 1 112 ? -15.166 -2.693 27.648 1.00 90.19 112 GLN A C 1
ATOM 854 O O . GLN A 1 112 ? -15.830 -3.332 28.465 1.00 90.19 112 GLN A O 1
ATOM 859 N N . GLN A 1 113 ? -14.214 -1.839 28.032 1.00 92.00 113 GLN A N 1
ATOM 860 C CA . GLN A 1 113 ? -14.003 -1.487 29.432 1.00 92.00 113 GLN A CA 1
ATOM 861 C C . GLN A 1 113 ? -15.148 -0.614 29.964 1.00 92.00 113 GLN A C 1
ATOM 863 O O . GLN A 1 113 ? -15.697 -0.919 31.022 1.00 92.00 113 GLN A O 1
ATOM 868 N N . GLN A 1 114 ? -15.559 0.406 29.209 1.00 89.06 114 GLN A N 1
ATOM 869 C CA . GLN A 1 114 ? -16.681 1.275 29.568 1.00 89.06 114 GLN A CA 1
ATOM 870 C C . GLN A 1 114 ? -17.996 0.500 29.667 1.00 89.06 114 GLN A C 1
ATOM 872 O O . GLN A 1 114 ? -18.735 0.691 30.624 1.00 89.06 114 GLN A O 1
ATOM 877 N N . ASP A 1 115 ? -18.270 -0.422 28.745 1.00 86.62 115 ASP A N 1
ATOM 878 C CA . ASP A 1 115 ? -19.475 -1.254 28.765 1.00 86.62 115 ASP A CA 1
ATOM 879 C C . ASP A 1 115 ? -19.510 -2.159 29.999 1.00 86.62 115 ASP A C 1
ATOM 881 O O . ASP A 1 115 ? -20.565 -2.345 30.604 1.00 86.62 115 ASP A O 1
ATOM 885 N N . LYS A 1 116 ? -18.356 -2.692 30.424 1.00 89.38 116 LYS A N 1
ATOM 886 C CA . LYS A 1 116 ? -18.248 -3.468 31.671 1.00 89.38 116 LYS A CA 1
ATOM 887 C C . LYS A 1 116 ? -18.542 -2.610 32.904 1.00 89.38 116 LYS A C 1
ATOM 889 O O . LYS A 1 116 ? -19.206 -3.087 33.822 1.00 89.38 116 LYS A O 1
ATOM 894 N N . GLU A 1 117 ? -18.085 -1.360 32.926 1.00 89.31 117 GLU A N 1
ATOM 895 C CA . GLU A 1 117 ? -18.347 -0.403 34.012 1.00 89.31 117 GLU A CA 1
ATOM 896 C C . GLU A 1 117 ? -19.806 0.116 33.991 1.00 89.31 117 GLU A C 1
ATOM 898 O O . GLU A 1 117 ? -20.459 0.228 35.032 1.00 89.31 117 GLU A O 1
ATOM 903 N N . ALA A 1 118 ? -20.374 0.365 32.809 1.00 83.12 118 ALA A N 1
ATOM 904 C CA . ALA A 1 118 ? -21.745 0.838 32.614 1.00 83.12 118 ALA A CA 1
ATOM 905 C C . ALA A 1 118 ? -22.791 -0.258 32.861 1.00 83.12 118 ALA A C 1
ATOM 907 O O . ALA A 1 118 ? -23.852 0.023 33.427 1.00 83.12 118 ALA A O 1
ATOM 908 N N . ALA A 1 119 ? -22.487 -1.516 32.524 1.00 81.94 119 ALA A N 1
ATOM 909 C CA . ALA A 1 119 ? -23.302 -2.674 32.895 1.00 81.94 119 ALA A CA 1
ATOM 910 C C . ALA A 1 119 ? -23.432 -2.819 34.420 1.00 81.94 119 ALA A C 1
ATOM 912 O O . ALA A 1 119 ? -24.445 -3.320 34.904 1.00 81.94 119 ALA A O 1
ATOM 913 N N . ALA A 1 120 ? -22.461 -2.313 35.188 1.00 81.19 120 ALA A N 1
ATOM 914 C CA . ALA A 1 120 ? -22.572 -2.216 36.640 1.00 81.19 120 ALA A CA 1
ATOM 915 C C . ALA A 1 120 ? -23.469 -1.046 37.114 1.00 81.19 120 ALA A C 1
ATOM 917 O O . ALA A 1 120 ? -23.853 -1.022 38.282 1.00 81.19 120 ALA A O 1
ATOM 918 N N . THR A 1 121 ? -23.842 -0.101 36.235 1.00 76.00 121 THR A N 1
ATOM 919 C CA . THR A 1 121 ? -24.420 1.210 36.611 1.00 76.00 121 THR A CA 1
ATOM 920 C C . THR A 1 121 ? -25.753 1.569 35.904 1.00 76.00 121 THR A C 1
ATOM 922 O O . THR A 1 121 ? -26.254 2.679 36.041 1.00 76.00 121 THR A O 1
ATOM 925 N N . THR A 1 122 ? -26.415 0.639 35.201 1.00 76.06 122 THR A N 1
ATOM 926 C CA . THR A 1 122 ? -27.782 0.796 34.617 1.00 76.06 122 THR A CA 1
ATOM 927 C C . THR A 1 122 ? -28.014 2.080 33.793 1.00 76.06 122 THR A C 1
ATOM 929 O O . THR A 1 122 ? -29.107 2.639 33.794 1.00 76.06 122 THR A O 1
ATOM 932 N N . THR A 1 123 ? -27.011 2.582 33.070 1.00 61.03 123 THR A N 1
ATOM 933 C CA . THR A 1 123 ? -27.217 3.673 32.098 1.00 61.03 123 THR A CA 1
ATOM 934 C C . THR A 1 123 ? -26.525 3.311 30.794 1.00 61.03 123 THR A C 1
ATOM 936 O O . THR A 1 123 ? -25.313 3.131 30.766 1.00 61.03 123 THR A O 1
ATOM 939 N N . THR A 1 124 ? -27.298 3.154 29.721 1.00 54.88 124 THR A N 1
ATOM 940 C CA . THR A 1 124 ? -26.798 2.776 28.394 1.00 54.88 124 THR A CA 1
ATOM 941 C C . THR A 1 124 ? -26.809 3.999 27.486 1.00 54.88 124 THR A C 1
ATOM 943 O O . THR A 1 124 ? -27.870 4.488 27.108 1.00 54.88 124 THR A O 1
ATOM 946 N N . ALA A 1 125 ? -25.625 4.487 27.127 1.00 57.25 125 ALA A N 1
ATOM 947 C CA . ALA A 1 125 ? -25.433 5.387 25.998 1.00 57.25 125 ALA A CA 1
ATOM 948 C C . ALA A 1 125 ? -24.518 4.678 24.995 1.00 57.25 125 ALA A C 1
ATOM 950 O O . ALA A 1 125 ? -23.445 4.209 25.366 1.00 57.25 125 ALA A O 1
ATOM 951 N N . THR A 1 126 ? -24.955 4.555 23.743 1.00 58.47 126 THR A N 1
ATOM 952 C CA . THR A 1 126 ? -24.191 3.886 22.683 1.00 58.47 126 THR A CA 1
ATOM 953 C C . THR A 1 126 ? -23.333 4.920 21.960 1.00 58.47 126 THR A C 1
ATOM 955 O O . THR A 1 126 ? -23.868 5.776 21.257 1.00 58.47 126 THR A O 1
ATOM 958 N N . ALA A 1 127 ? -22.013 4.867 22.136 1.00 58.91 127 ALA A N 1
ATOM 959 C CA . ALA A 1 127 ? -21.084 5.686 21.364 1.00 58.91 127 ALA A CA 1
ATOM 960 C C . ALA A 1 127 ? -20.862 5.070 19.972 1.00 58.91 127 ALA A C 1
ATOM 962 O O . ALA A 1 127 ? -20.717 3.856 19.830 1.00 58.91 127 ALA A O 1
ATOM 963 N N . VAL A 1 128 ? -20.833 5.908 18.934 1.00 57.47 128 VAL A N 1
ATOM 964 C CA . VAL A 1 128 ? -20.454 5.498 17.574 1.00 57.47 128 VAL A CA 1
ATOM 965 C C . VAL A 1 128 ? -18.928 5.548 17.476 1.00 57.47 128 VAL A C 1
ATOM 967 O O . VAL A 1 128 ? -18.341 6.610 17.660 1.00 57.47 128 VAL A O 1
ATOM 970 N N . THR A 1 129 ? -18.283 4.414 17.196 1.00 61.28 129 THR A N 1
ATOM 971 C CA . THR A 1 129 ? -16.815 4.288 17.150 1.00 61.28 129 THR A CA 1
ATOM 972 C C . THR A 1 129 ? -16.303 4.071 15.722 1.00 61.28 129 THR A C 1
ATOM 974 O O . THR A 1 129 ? -17.050 3.661 14.825 1.00 61.28 129 THR A O 1
ATOM 977 N N . THR A 1 130 ? -15.007 4.321 15.495 1.00 63.56 130 THR A N 1
ATOM 978 C CA . THR A 1 130 ? -14.341 4.063 14.198 1.00 63.56 130 THR A CA 1
ATOM 979 C C . THR A 1 130 ? -14.090 2.572 13.931 1.00 63.56 130 THR A C 1
ATOM 981 O O . THR A 1 130 ? -13.567 2.204 12.878 1.00 63.56 130 THR A O 1
ATOM 984 N N . ALA A 1 131 ? -14.504 1.711 14.867 1.00 65.56 131 ALA A N 1
ATOM 985 C CA . ALA A 1 131 ? -14.225 0.282 14.956 1.00 65.56 131 ALA A CA 1
ATOM 986 C C . ALA A 1 131 ? -14.641 -0.566 13.740 1.00 65.56 131 ALA A C 1
ATOM 988 O O . ALA A 1 131 ? -14.181 -1.700 13.645 1.00 65.56 131 ALA A O 1
ATOM 989 N N . ASP A 1 132 ? -15.459 -0.031 12.827 1.00 77.62 132 ASP A N 1
ATOM 990 C CA . ASP A 1 132 ? -16.009 -0.769 11.679 1.00 77.62 132 ASP A CA 1
ATOM 991 C C . ASP A 1 132 ? -15.578 -0.202 10.313 1.00 77.62 132 ASP A C 1
ATOM 993 O O . ASP A 1 132 ? -16.259 -0.426 9.313 1.00 77.62 132 ASP A O 1
ATOM 997 N N . CYS A 1 133 ? -14.504 0.592 10.249 1.00 89.06 133 CYS A N 1
ATOM 998 C CA . CYS A 1 133 ? -13.969 1.044 8.963 1.00 89.06 133 CYS A CA 1
ATOM 999 C C . CYS A 1 133 ? -13.074 -0.048 8.349 1.00 89.06 133 CYS A C 1
ATOM 1001 O O . CYS A 1 133 ? -12.078 -0.449 8.950 1.00 89.06 133 CYS A O 1
ATOM 1003 N N . GLU A 1 134 ? -13.433 -0.529 7.158 1.00 92.88 134 GLU A N 1
ATOM 1004 C CA . GLU A 1 134 ? -12.638 -1.465 6.364 1.00 92.88 134 GLU A CA 1
ATOM 1005 C C . GLU A 1 134 ? -11.348 -0.789 5.881 1.00 92.88 134 GLU A C 1
ATOM 1007 O O . GLU A 1 134 ? -11.388 0.278 5.270 1.00 92.88 134 GLU A O 1
ATOM 1012 N N . ILE A 1 135 ? -10.201 -1.424 6.120 1.00 94.94 135 ILE A N 1
ATOM 1013 C CA . ILE A 1 135 ? -8.895 -0.904 5.709 1.00 94.94 135 ILE A CA 1
ATOM 1014 C C . ILE A 1 135 ? -8.433 -1.684 4.484 1.00 94.94 135 ILE A C 1
ATOM 1016 O O . ILE A 1 135 ? -8.037 -2.846 4.595 1.00 94.94 135 ILE A O 1
ATOM 1020 N N . GLN A 1 136 ? -8.470 -1.055 3.318 1.00 95.56 136 GLN A N 1
ATOM 1021 C CA . GLN A 1 136 ? -7.934 -1.624 2.090 1.00 95.56 136 GLN A CA 1
ATOM 1022 C C . GLN A 1 136 ? -6.524 -1.093 1.840 1.00 95.56 136 GLN A C 1
ATOM 1024 O O . GLN A 1 136 ? -6.252 0.095 2.007 1.00 95.56 136 GLN A O 1
ATOM 1029 N N . LEU A 1 137 ? -5.628 -1.979 1.418 1.00 96.94 137 LEU A N 1
ATOM 1030 C CA . LEU A 1 137 ? -4.267 -1.650 1.020 1.00 96.94 137 LEU A CA 1
ATOM 1031 C C . LEU A 1 137 ? -3.990 -2.249 -0.359 1.00 96.94 137 LEU A C 1
ATOM 1033 O O . LEU A 1 137 ? -4.147 -3.453 -0.554 1.00 96.94 137 LEU A O 1
ATOM 1037 N N . THR A 1 138 ? -3.536 -1.426 -1.296 1.00 97.31 138 THR A N 1
ATOM 1038 C CA . THR A 1 138 ? -2.978 -1.886 -2.571 1.00 97.31 138 THR A CA 1
ATOM 1039 C C . THR A 1 138 ? -1.529 -1.443 -2.657 1.00 97.31 138 THR A C 1
ATOM 1041 O O . THR A 1 138 ? -1.214 -0.275 -2.450 1.00 97.31 138 THR A O 1
ATOM 1044 N N . LEU A 1 139 ? -0.645 -2.383 -2.951 1.00 98.06 139 LEU A N 1
ATOM 1045 C CA . LEU A 1 139 ? 0.777 -2.146 -3.128 1.00 98.06 139 LEU A CA 1
ATOM 1046 C C . LEU A 1 139 ? 1.125 -2.447 -4.579 1.00 98.06 139 LEU A C 1
ATOM 1048 O O . LEU A 1 139 ? 0.893 -3.560 -5.049 1.00 98.06 139 LEU A O 1
ATOM 1052 N N . LEU A 1 140 ? 1.638 -1.440 -5.273 1.00 97.69 140 LEU A N 1
ATOM 1053 C CA . LEU A 1 140 ? 2.008 -1.497 -6.681 1.00 97.69 140 LEU A CA 1
ATOM 1054 C C . LEU A 1 140 ? 3.533 -1.484 -6.739 1.00 97.69 140 LEU A C 1
ATOM 1056 O O . LEU A 1 140 ? 4.152 -0.438 -6.540 1.00 97.69 140 LEU A O 1
ATOM 1060 N N . ASP A 1 141 ? 4.098 -2.678 -6.897 1.00 96.88 141 ASP A N 1
ATOM 1061 C CA . ASP A 1 141 ? 5.536 -2.954 -6.898 1.00 96.88 141 ASP A CA 1
ATOM 1062 C C . ASP A 1 141 ? 6.303 -2.272 -5.740 1.00 96.88 141 ASP A C 1
ATOM 1064 O O . ASP A 1 141 ? 7.167 -1.422 -5.942 1.00 96.88 141 ASP A O 1
ATOM 1068 N N . PRO A 1 142 ? 5.946 -2.538 -4.474 1.00 97.56 142 PRO A N 1
ATOM 1069 C CA . PRO A 1 142 ? 6.501 -1.842 -3.329 1.00 97.56 142 PRO A CA 1
ATOM 1070 C C . PRO A 1 142 ? 7.990 -2.150 -3.128 1.00 97.56 142 PRO A C 1
ATOM 1072 O O . PRO A 1 142 ? 8.412 -3.305 -3.055 1.00 97.56 142 PRO A O 1
ATOM 1075 N N . PHE A 1 143 ? 8.787 -1.108 -2.887 1.00 96.00 143 PHE A N 1
ATOM 1076 C CA . PHE A 1 143 ? 10.144 -1.290 -2.375 1.00 96.00 143 PHE A CA 1
ATOM 1077 C C . PHE A 1 143 ? 10.074 -1.794 -0.930 1.00 96.00 143 PHE A C 1
ATOM 1079 O O . PHE A 1 143 ? 9.361 -1.218 -0.107 1.00 96.00 143 PHE A O 1
ATOM 1086 N N . CYS A 1 144 ? 10.820 -2.849 -0.594 1.00 96.81 144 CYS A N 1
ATOM 1087 C CA . CYS A 1 144 ? 10.698 -3.518 0.705 1.00 96.81 144 CYS A CA 1
ATOM 1088 C C . CYS A 1 144 ? 11.883 -3.287 1.654 1.00 96.81 144 CYS A C 1
ATOM 1090 O O . CYS A 1 144 ? 11.807 -3.666 2.827 1.00 96.81 144 CYS A O 1
ATOM 1092 N N . GLY A 1 145 ? 12.963 -2.655 1.196 1.00 95.75 145 GLY A N 1
ATOM 1093 C CA . GLY A 1 145 ? 14.105 -2.320 2.044 1.00 95.75 145 GLY A CA 1
ATOM 1094 C C . GLY A 1 145 ? 13.846 -1.112 2.949 1.00 95.75 145 GLY A C 1
ATOM 1095 O O . GLY A 1 145 ? 13.491 -0.037 2.472 1.00 95.75 145 GLY A O 1
ATOM 1096 N N . ARG A 1 146 ? 14.085 -1.242 4.261 1.00 94.25 146 ARG A N 1
ATOM 1097 C CA . ARG A 1 146 ? 14.083 -0.111 5.206 1.00 94.25 146 ARG A CA 1
ATOM 1098 C C . ARG A 1 146 ? 15.501 0.202 5.680 1.00 94.25 146 ARG A C 1
ATOM 1100 O O . ARG A 1 146 ? 16.020 -0.406 6.618 1.00 94.25 146 ARG A O 1
ATOM 1107 N N . GLY A 1 147 ? 16.141 1.156 5.009 1.00 90.00 147 GLY A N 1
ATOM 1108 C CA . GLY A 1 147 ? 17.547 1.486 5.242 1.00 90.00 147 GLY A CA 1
ATOM 1109 C C . GLY A 1 147 ? 18.495 0.313 4.945 1.00 90.00 147 GLY A C 1
ATOM 1110 O O . GLY A 1 147 ? 18.128 -0.675 4.314 1.00 90.00 147 GLY A O 1
ATOM 1111 N N . VAL A 1 148 ? 19.743 0.415 5.410 1.00 84.50 148 VAL A N 1
ATOM 1112 C CA . VAL A 1 148 ? 20.810 -0.560 5.088 1.00 84.50 148 VAL A CA 1
ATOM 1113 C C . VAL A 1 148 ? 20.667 -1.880 5.862 1.00 84.50 148 VAL A C 1
ATOM 1115 O O . VAL A 1 148 ? 21.133 -2.922 5.409 1.00 84.50 148 VAL A O 1
ATOM 1118 N N . PHE A 1 149 ? 20.026 -1.856 7.033 1.00 87.31 149 PHE A N 1
ATOM 1119 C CA . PHE A 1 149 ? 20.016 -2.991 7.964 1.00 87.31 149 PHE A CA 1
ATOM 1120 C C . PHE A 1 149 ? 18.746 -3.847 7.907 1.00 87.31 149 PHE A C 1
ATOM 1122 O O . PHE A 1 149 ? 18.685 -4.871 8.584 1.00 87.31 149 PHE A O 1
ATOM 1129 N N . GLN A 1 150 ? 17.729 -3.447 7.135 1.00 92.69 150 GLN A N 1
ATOM 1130 C CA . GLN A 1 150 ? 16.450 -4.165 7.058 1.00 92.69 150 GLN A CA 1
ATOM 1131 C C . GLN A 1 150 ? 15.988 -4.337 5.602 1.00 92.69 150 GLN A C 1
ATOM 1133 O O . GLN A 1 150 ? 14.951 -3.797 5.214 1.00 92.69 150 GLN A O 1
ATOM 1138 N N . PRO A 1 151 ? 16.730 -5.098 4.774 1.00 91.19 151 PRO A N 1
ATOM 1139 C CA . PRO A 1 151 ? 16.411 -5.265 3.353 1.00 91.19 151 PRO A CA 1
ATOM 1140 C C . PRO A 1 151 ? 15.064 -5.963 3.098 1.00 91.19 151 PRO A C 1
ATOM 1142 O O . PRO A 1 151 ? 14.494 -5.801 2.031 1.00 91.19 151 PRO A O 1
ATOM 1145 N N . ASN A 1 152 ? 14.533 -6.704 4.076 1.00 93.88 152 ASN A N 1
ATOM 1146 C CA . ASN A 1 152 ? 13.285 -7.467 3.951 1.00 93.88 152 ASN A CA 1
ATOM 1147 C C . ASN A 1 152 ? 12.133 -6.890 4.785 1.00 93.88 152 ASN A C 1
ATOM 1149 O O . ASN A 1 152 ? 11.174 -7.600 5.084 1.00 93.88 152 ASN A O 1
ATOM 1153 N N . TYR A 1 153 ? 12.220 -5.624 5.199 1.00 97.12 153 TYR A N 1
ATOM 1154 C CA . TYR A 1 153 ? 11.220 -5.036 6.087 1.00 97.12 153 TYR A CA 1
ATOM 1155 C C . TYR A 1 153 ? 9.799 -5.146 5.518 1.00 97.12 153 TYR A C 1
ATOM 1157 O O . TYR A 1 153 ? 8.902 -5.626 6.212 1.00 97.12 153 TYR A O 1
ATOM 1165 N N . GLY A 1 154 ? 9.604 -4.773 4.249 1.00 97.12 154 GLY A N 1
ATOM 1166 C CA . GLY A 1 154 ? 8.306 -4.846 3.578 1.00 97.12 154 GLY A CA 1
ATOM 1167 C C . GLY A 1 154 ? 7.724 -6.261 3.595 1.00 97.12 154 GLY A C 1
ATOM 1168 O O . GLY A 1 154 ? 6.582 -6.445 4.006 1.00 97.12 154 GLY A O 1
ATOM 1169 N N . LYS A 1 155 ? 8.538 -7.285 3.306 1.00 96.69 155 LYS A N 1
ATOM 1170 C CA . LYS A 1 155 ? 8.140 -8.706 3.347 1.00 96.69 155 LYS A CA 1
ATOM 1171 C C . LYS A 1 155 ? 7.573 -9.136 4.701 1.00 96.69 155 LYS A C 1
ATOM 1173 O O . LYS A 1 155 ? 6.637 -9.927 4.764 1.00 96.69 155 LYS A O 1
ATOM 1178 N N . GLU A 1 156 ? 8.119 -8.606 5.787 1.00 97.06 156 GLU A N 1
ATOM 1179 C CA . GLU A 1 156 ? 7.707 -8.946 7.150 1.00 97.06 156 GLU A CA 1
ATOM 1180 C C . GLU A 1 156 ? 6.496 -8.130 7.644 1.00 97.06 156 GLU A C 1
ATOM 1182 O O . GLU A 1 156 ? 5.755 -8.596 8.517 1.00 97.06 156 GLU A O 1
ATOM 1187 N N . HIS A 1 157 ? 6.277 -6.925 7.099 1.00 98.19 157 HIS A N 1
ATOM 1188 C CA . HIS A 1 157 ? 5.370 -5.930 7.688 1.00 98.19 157 HIS A CA 1
ATOM 1189 C C . HIS A 1 157 ? 4.207 -5.507 6.785 1.00 98.19 157 HIS A C 1
ATOM 1191 O O . HIS A 1 157 ? 3.111 -5.264 7.296 1.00 98.19 157 HIS A O 1
ATOM 1197 N N . PHE A 1 158 ? 4.416 -5.407 5.473 1.00 98.50 158 PHE A N 1
ATOM 1198 C CA . PHE A 1 158 ? 3.432 -4.835 4.556 1.00 98.50 158 PHE A CA 1
ATOM 1199 C C . PHE A 1 158 ? 2.176 -5.692 4.472 1.00 98.50 158 PHE A C 1
ATOM 1201 O O . PHE A 1 158 ? 2.271 -6.904 4.326 1.00 98.50 158 PHE A O 1
ATOM 1208 N N . GLY A 1 159 ? 1.000 -5.070 4.603 1.00 97.75 159 GLY A N 1
ATOM 1209 C CA . GLY A 1 159 ? -0.308 -5.735 4.524 1.00 97.75 159 GLY A CA 1
ATOM 1210 C C . GLY A 1 159 ? -0.772 -6.427 5.806 1.00 97.75 159 GLY A C 1
ATOM 1211 O O . GLY A 1 159 ? -1.923 -6.849 5.892 1.00 97.75 159 GLY A O 1
ATOM 1212 N N . LYS A 1 160 ? 0.068 -6.502 6.848 1.00 97.62 160 LYS A N 1
ATOM 1213 C CA . LYS A 1 160 ? -0.250 -7.228 8.090 1.00 97.62 160 LYS A CA 1
ATOM 1214 C C . LYS A 1 160 ? -1.536 -6.741 8.768 1.00 97.62 160 LYS A C 1
ATOM 1216 O O . LYS A 1 160 ? -2.316 -7.569 9.236 1.00 97.62 160 LYS A O 1
ATOM 1221 N N . PHE A 1 161 ? -1.751 -5.428 8.808 1.00 97.00 161 PHE A N 1
ATOM 1222 C CA . PHE A 1 161 ? -2.825 -4.794 9.584 1.00 97.00 161 PHE A CA 1
ATOM 1223 C C . PHE A 1 161 ? -4.006 -4.279 8.753 1.00 97.00 161 PHE A C 1
ATOM 1225 O O . PHE A 1 161 ? -5.014 -3.884 9.330 1.00 97.00 161 PHE A O 1
ATOM 1232 N N . ALA A 1 162 ? -3.913 -4.302 7.423 1.00 95.75 162 ALA A N 1
ATOM 1233 C CA . ALA A 1 162 ? -5.063 -3.992 6.579 1.00 95.75 162 ALA A CA 1
ATOM 1234 C C . ALA A 1 162 ? -6.138 -5.081 6.736 1.00 95.75 162 ALA A C 1
ATOM 1236 O O . ALA A 1 162 ? -5.817 -6.215 7.085 1.00 95.75 162 ALA A O 1
ATOM 1237 N N . THR A 1 163 ? -7.404 -4.773 6.467 1.00 94.00 163 THR A N 1
ATOM 1238 C CA . THR A 1 163 ? -8.463 -5.784 6.323 1.00 94.00 163 THR A CA 1
ATOM 1239 C C . THR A 1 163 ? -8.196 -6.604 5.061 1.00 94.00 163 THR A C 1
ATOM 1241 O O . THR A 1 163 ? -8.042 -7.826 5.126 1.00 94.00 163 THR A O 1
ATOM 1244 N N . THR A 1 164 ? -8.002 -5.898 3.946 1.00 93.50 164 THR A N 1
ATOM 1245 C CA . THR A 1 164 ? -7.662 -6.453 2.634 1.00 93.50 164 THR A CA 1
ATOM 1246 C C . THR A 1 164 ? -6.341 -5.855 2.168 1.00 93.50 164 THR A C 1
ATOM 1248 O O . THR A 1 164 ? -6.164 -4.642 2.234 1.00 93.50 164 THR A O 1
ATOM 1251 N N . ALA A 1 165 ? -5.417 -6.694 1.699 1.00 95.38 165 ALA A N 1
ATOM 1252 C CA . ALA A 1 165 ? -4.124 -6.262 1.179 1.00 95.38 165 ALA A CA 1
ATOM 1253 C C . ALA A 1 165 ? -3.833 -6.962 -0.151 1.00 95.38 165 ALA A C 1
ATOM 1255 O O . ALA A 1 165 ? -3.755 -8.191 -0.190 1.00 95.38 165 ALA A O 1
ATOM 1256 N N . ILE A 1 166 ? -3.670 -6.179 -1.214 1.00 95.69 166 ILE A N 1
ATOM 1257 C CA . ILE A 1 166 ? -3.326 -6.641 -2.560 1.00 95.69 166 ILE A CA 1
ATOM 1258 C C . ILE A 1 166 ? -1.921 -6.149 -2.888 1.00 95.69 166 ILE A C 1
ATOM 1260 O O . ILE A 1 166 ? -1.588 -4.995 -2.632 1.00 95.69 166 ILE A O 1
ATOM 1264 N N . HIS A 1 167 ? -1.116 -7.020 -3.473 1.00 97.06 167 HIS A N 1
ATOM 1265 C CA . HIS A 1 167 ? 0.212 -6.719 -3.973 1.00 97.06 167 HIS A CA 1
ATOM 1266 C C . HIS A 1 167 ? 0.266 -7.072 -5.456 1.00 97.06 167 HIS A C 1
ATOM 1268 O O . HIS A 1 167 ? 0.118 -8.236 -5.810 1.00 97.06 167 HIS A O 1
ATOM 1274 N N . ILE A 1 168 ? 0.447 -6.082 -6.319 1.00 96.69 168 ILE A N 1
ATOM 1275 C CA . ILE A 1 168 ? 0.617 -6.292 -7.757 1.00 96.69 168 ILE A CA 1
ATOM 1276 C C . ILE A 1 168 ? 2.093 -6.081 -8.058 1.00 96.69 168 ILE A C 1
ATOM 1278 O O . ILE A 1 168 ? 2.633 -5.034 -7.702 1.00 96.69 168 ILE A O 1
ATOM 1282 N N . LEU A 1 169 ? 2.730 -7.075 -8.669 1.00 97.00 169 LEU A N 1
ATOM 1283 C CA . LEU A 1 169 ? 4.174 -7.092 -8.894 1.00 97.00 169 LEU A CA 1
ATOM 1284 C C . LEU A 1 169 ? 4.531 -7.642 -10.268 1.00 97.00 169 LEU A C 1
ATOM 1286 O O . LEU A 1 169 ? 3.769 -8.417 -10.851 1.00 97.00 169 LEU A O 1
ATOM 1290 N N . ASN A 1 170 ? 5.741 -7.338 -10.723 1.00 96.50 170 ASN A N 1
ATOM 1291 C CA . ASN A 1 170 ? 6.434 -8.133 -11.728 1.00 96.50 170 ASN A CA 1
ATOM 1292 C C . ASN A 1 170 ? 7.741 -8.691 -11.153 1.00 96.50 170 ASN A C 1
ATOM 1294 O O . ASN A 1 170 ? 8.536 -8.013 -10.515 1.00 96.50 170 ASN A O 1
ATOM 1298 N N . THR A 1 171 ? 7.962 -9.979 -11.379 1.00 96.38 171 THR A N 1
ATOM 1299 C CA . THR A 1 171 ? 9.037 -10.768 -10.758 1.00 96.38 171 THR A CA 1
ATOM 1300 C C . THR A 1 171 ? 10.401 -10.586 -11.425 1.00 96.38 171 THR A C 1
ATOM 1302 O O . THR A 1 171 ? 11.413 -11.090 -10.936 1.00 96.38 171 THR A O 1
ATOM 1305 N N . ASP A 1 172 ? 10.441 -9.859 -12.538 1.00 95.06 172 ASP A N 1
ATOM 1306 C CA . ASP A 1 172 ? 11.635 -9.538 -13.316 1.00 95.06 172 ASP A CA 1
ATOM 1307 C C . ASP A 1 172 ? 12.048 -8.060 -13.203 1.00 95.06 172 ASP A C 1
ATOM 1309 O O . ASP A 1 172 ? 12.878 -7.591 -13.985 1.00 95.06 172 ASP A O 1
ATOM 1313 N N . ASP A 1 173 ? 11.483 -7.326 -12.239 1.00 91.06 173 ASP A N 1
ATOM 1314 C CA . ASP A 1 173 ? 11.892 -5.959 -11.937 1.00 91.06 173 ASP A CA 1
ATOM 1315 C C . ASP A 1 173 ? 13.373 -5.916 -11.491 1.00 91.06 173 ASP A C 1
ATOM 1317 O O . ASP A 1 173 ? 13.769 -6.651 -10.577 1.00 91.06 173 ASP A O 1
ATOM 1321 N N . PRO A 1 174 ? 14.231 -5.087 -12.124 1.00 89.12 174 PRO A N 1
ATOM 1322 C CA . PRO A 1 174 ? 15.613 -4.902 -11.689 1.00 89.12 174 PRO A CA 1
ATOM 1323 C C . PRO A 1 174 ? 15.762 -4.151 -10.356 1.00 89.12 174 PRO A C 1
ATOM 1325 O O . PRO A 1 174 ? 16.872 -4.137 -9.807 1.00 89.12 174 PRO A O 1
ATOM 1328 N N . VAL A 1 175 ? 14.716 -3.491 -9.840 1.00 89.62 175 VAL A N 1
ATOM 1329 C CA . VAL A 1 175 ? 14.789 -2.801 -8.545 1.00 89.62 175 VAL A CA 1
ATOM 1330 C C . VAL A 1 175 ? 14.936 -3.836 -7.418 1.00 89.62 175 VAL A C 1
ATOM 1332 O O . VAL A 1 175 ? 14.220 -4.832 -7.361 1.00 89.62 175 VAL A O 1
ATOM 1335 N N . PRO A 1 176 ? 15.880 -3.654 -6.477 1.00 89.56 176 PRO A N 1
ATOM 1336 C CA . PRO A 1 176 ? 16.026 -4.595 -5.376 1.00 89.56 176 PRO A CA 1
ATOM 1337 C C . PRO A 1 176 ? 14.757 -4.678 -4.523 1.00 89.56 176 PRO A C 1
ATOM 1339 O O . PRO A 1 176 ? 14.195 -3.652 -4.146 1.00 89.56 176 PRO A O 1
ATOM 1342 N N . THR A 1 177 ? 14.407 -5.888 -4.081 1.00 92.75 177 THR A N 1
ATOM 1343 C CA . THR A 1 177 ? 13.374 -6.166 -3.059 1.00 92.75 177 THR A CA 1
ATOM 1344 C C . THR A 1 177 ? 11.914 -5.949 -3.480 1.00 92.75 177 THR A C 1
ATOM 1346 O O . THR A 1 177 ? 11.041 -6.043 -2.623 1.00 92.75 177 THR A O 1
ATOM 1349 N N . THR A 1 178 ? 11.636 -5.687 -4.757 1.00 92.94 178 THR A N 1
ATOM 1350 C CA . THR A 1 178 ? 10.276 -5.476 -5.303 1.00 92.94 178 THR A CA 1
ATOM 1351 C C . THR A 1 178 ? 9.692 -6.752 -5.923 1.00 92.94 178 THR A C 1
ATOM 1353 O O . THR A 1 178 ? 8.498 -7.014 -5.847 1.00 92.94 178 THR A O 1
ATOM 1356 N N . ASN A 1 179 ? 10.561 -7.624 -6.429 1.00 93.81 179 ASN A N 1
ATOM 1357 C CA . ASN A 1 179 ? 10.221 -8.818 -7.203 1.00 93.81 179 ASN A CA 1
ATOM 1358 C C . ASN A 1 179 ? 9.697 -10.028 -6.402 1.00 93.81 179 ASN A C 1
ATOM 1360 O O . ASN A 1 179 ? 9.328 -11.049 -6.989 1.00 93.81 179 ASN A O 1
ATOM 1364 N N . ASP A 1 180 ? 9.687 -9.947 -5.074 1.00 96.00 180 ASP A N 1
ATOM 1365 C CA . ASP A 1 180 ? 9.284 -11.037 -4.189 1.00 96.00 180 ASP A CA 1
ATOM 1366 C C . ASP A 1 180 ? 7.822 -10.862 -3.733 1.00 96.00 180 ASP A C 1
ATOM 1368 O O . ASP A 1 180 ? 7.467 -9.822 -3.172 1.00 96.00 180 ASP A O 1
ATOM 1372 N N . PRO A 1 181 ? 6.966 -11.893 -3.849 1.00 97.12 181 PRO A N 1
ATOM 1373 C CA . PRO A 1 181 ? 5.619 -11.843 -3.295 1.00 97.12 181 PRO A CA 1
ATOM 1374 C C . PRO A 1 181 ? 5.599 -11.582 -1.779 1.00 97.12 181 PRO A C 1
ATOM 1376 O O . PRO A 1 181 ? 6.363 -12.172 -1.005 1.00 97.12 181 PRO A O 1
ATOM 1379 N N . LEU A 1 182 ? 4.666 -10.732 -1.339 1.00 97.44 182 LEU A N 1
ATOM 1380 C CA . LEU A 1 182 ? 4.479 -10.362 0.062 1.00 97.44 182 LEU A CA 1
ATOM 1381 C C . LEU A 1 182 ? 3.549 -11.359 0.778 1.00 97.44 182 LEU A C 1
ATOM 1383 O O . LEU A 1 182 ? 2.378 -11.479 0.415 1.00 97.44 182 LEU A O 1
ATOM 1387 N N . PRO A 1 183 ? 3.997 -12.031 1.856 1.00 97.44 183 PRO A N 1
ATOM 1388 C CA . PRO A 1 183 ? 3.244 -13.118 2.494 1.00 97.44 183 PRO A CA 1
ATOM 1389 C C . PRO A 1 183 ? 1.952 -12.666 3.189 1.00 97.44 183 PRO A C 1
ATOM 1391 O O . PRO A 1 183 ? 1.072 -13.481 3.448 1.00 97.44 183 PRO A O 1
ATOM 1394 N N . ASN A 1 184 ? 1.823 -11.376 3.504 1.00 97.25 184 ASN A N 1
ATOM 1395 C CA . ASN A 1 184 ? 0.626 -10.815 4.131 1.00 97.25 184 ASN A CA 1
ATOM 1396 C C . ASN A 1 184 ? -0.341 -10.182 3.112 1.00 97.25 184 ASN A C 1
ATOM 1398 O O . ASN A 1 184 ? -1.299 -9.530 3.524 1.00 97.25 184 ASN A O 1
ATOM 1402 N N . CYS A 1 185 ? -0.104 -10.356 1.810 1.00 96.44 185 CYS A N 1
ATOM 1403 C CA . CYS A 1 185 ? -0.950 -9.830 0.742 1.00 96.44 185 CYS A CA 1
ATOM 1404 C C . CYS A 1 185 ? -1.474 -10.966 -0.141 1.00 96.44 185 CYS A C 1
ATOM 1406 O O . CYS A 1 185 ? -0.845 -12.018 -0.258 1.00 96.44 185 CYS A O 1
ATOM 1408 N N . TYR A 1 186 ? -2.611 -10.744 -0.787 1.00 94.06 186 TYR A N 1
ATOM 1409 C CA . TYR A 1 186 ? -2.942 -11.443 -2.023 1.00 94.06 186 TYR A CA 1
ATOM 1410 C C . TYR A 1 186 ? -2.054 -10.876 -3.134 1.00 94.06 186 TYR A C 1
ATOM 1412 O O . TYR A 1 186 ? -2.047 -9.663 -3.345 1.00 94.06 186 TYR A O 1
ATOM 1420 N N . CYS A 1 187 ? -1.258 -11.720 -3.786 1.00 95.38 187 CYS A N 1
ATOM 1421 C CA . CYS A 1 187 ? -0.285 -11.278 -4.778 1.00 95.38 187 CYS A CA 1
ATOM 1422 C C . CYS A 1 187 ? -0.767 -11.585 -6.197 1.00 95.38 187 CYS A C 1
ATOM 1424 O O . CYS A 1 187 ? -1.101 -12.729 -6.504 1.00 95.38 187 CYS A O 1
ATOM 1426 N N . LEU A 1 188 ? -0.736 -10.576 -7.062 1.00 94.75 188 LEU A N 1
ATOM 1427 C CA . LEU A 1 188 ? -0.994 -10.689 -8.488 1.00 94.75 188 LEU A CA 1
ATOM 1428 C C . LEU A 1 188 ? 0.312 -10.450 -9.249 1.00 94.75 188 LEU A C 1
ATOM 1430 O O . LEU A 1 188 ? 0.783 -9.320 -9.359 1.00 94.75 188 LEU A O 1
ATOM 1434 N N . ASP A 1 189 ? 0.901 -11.532 -9.743 1.00 96.12 189 ASP A N 1
ATOM 1435 C CA . ASP A 1 189 ? 2.102 -11.503 -10.570 1.00 96.12 189 ASP A CA 1
ATOM 1436 C C . ASP A 1 189 ? 1.705 -11.206 -12.021 1.00 96.12 189 ASP A C 1
ATOM 1438 O O . ASP A 1 189 ? 1.152 -12.060 -12.717 1.00 96.12 189 ASP A O 1
ATOM 1442 N N . VAL A 1 190 ? 1.986 -9.981 -12.465 1.00 96.06 190 VAL A N 1
ATOM 1443 C CA . VAL A 1 190 ? 1.633 -9.462 -13.794 1.00 96.06 190 VAL A CA 1
ATOM 1444 C C . VAL A 1 190 ? 2.808 -9.515 -14.772 1.00 96.06 190 VAL A C 1
ATOM 1446 O O . VAL A 1 190 ? 2.778 -8.865 -15.816 1.00 96.06 190 VAL A O 1
ATOM 1449 N N . THR A 1 191 ? 3.855 -10.286 -14.458 1.00 96.12 191 THR A N 1
ATOM 1450 C CA . THR A 1 191 ? 5.073 -10.381 -15.284 1.00 96.12 191 THR A CA 1
ATOM 1451 C C . THR A 1 191 ? 4.775 -10.800 -16.724 1.00 96.12 191 THR A C 1
ATOM 1453 O O . THR A 1 191 ? 5.389 -10.279 -17.649 1.00 96.12 191 THR A O 1
ATOM 1456 N N . ASN A 1 192 ? 3.835 -11.726 -16.920 1.00 95.19 192 ASN A N 1
ATOM 1457 C CA . ASN A 1 192 ? 3.508 -12.293 -18.233 1.00 95.19 192 ASN A CA 1
ATOM 1458 C C . ASN A 1 192 ? 2.118 -11.872 -18.725 1.00 95.19 192 ASN A C 1
ATOM 1460 O O . ASN A 1 192 ? 1.539 -12.548 -19.572 1.00 95.19 192 ASN A O 1
ATOM 1464 N N . ALA A 1 193 ? 1.566 -10.788 -18.176 1.00 93.00 193 ALA A N 1
ATOM 1465 C CA . ALA A 1 193 ? 0.309 -10.248 -18.668 1.00 93.00 193 ALA A CA 1
ATOM 1466 C C . ALA A 1 193 ? 0.494 -9.791 -20.133 1.00 93.00 193 ALA A C 1
ATOM 1468 O O . ALA A 1 193 ? 1.460 -9.073 -20.403 1.00 93.00 193 ALA A O 1
ATOM 1469 N N . PRO A 1 194 ? -0.386 -10.188 -21.072 1.00 91.06 194 PRO A N 1
ATOM 1470 C CA . PRO A 1 194 ? -0.208 -9.916 -22.502 1.00 91.06 194 PRO A CA 1
ATOM 1471 C C . PRO A 1 194 ? -0.122 -8.420 -22.811 1.00 91.06 194 PRO A C 1
ATOM 1473 O O . PRO A 1 194 ? 0.635 -8.000 -23.680 1.00 91.06 194 PRO A O 1
ATOM 1476 N N . GLU A 1 195 ? -0.837 -7.589 -22.052 1.00 90.81 195 GLU A N 1
ATOM 1477 C CA . GLU A 1 195 ? -0.828 -6.140 -22.240 1.00 90.81 195 GLU A CA 1
ATOM 1478 C C . GLU A 1 195 ? 0.564 -5.529 -21.985 1.00 90.81 195 GLU A C 1
ATOM 1480 O O . GLU A 1 195 ? 0.884 -4.458 -22.500 1.00 90.81 195 GLU A O 1
ATOM 1485 N N . ARG A 1 196 ? 1.432 -6.228 -21.242 1.00 93.94 196 ARG A N 1
ATOM 1486 C CA . ARG A 1 196 ? 2.806 -5.795 -20.969 1.00 93.94 196 ARG A CA 1
ATOM 1487 C C . ARG A 1 196 ? 3.627 -5.610 -22.244 1.00 93.94 196 ARG A C 1
ATOM 1489 O O . ARG A 1 196 ? 4.520 -4.768 -22.249 1.00 93.94 196 ARG A O 1
ATOM 1496 N N . GLU A 1 197 ? 3.347 -6.364 -23.309 1.00 92.38 197 GLU A N 1
ATOM 1497 C CA . GLU A 1 197 ? 4.074 -6.252 -24.584 1.00 92.38 197 GLU A CA 1
ATOM 1498 C C . GLU A 1 197 ? 3.890 -4.882 -25.251 1.00 92.38 197 GLU A C 1
ATOM 1500 O O . GLU A 1 197 ? 4.776 -4.408 -25.965 1.00 92.38 197 GLU A O 1
ATOM 1505 N N . GLU A 1 198 ? 2.756 -4.228 -24.994 1.00 92.00 198 GLU A N 1
ATOM 1506 C CA . GLU A 1 198 ? 2.424 -2.906 -25.529 1.00 92.00 198 GLU A CA 1
ATOM 1507 C C . GLU A 1 198 ? 2.856 -1.769 -24.592 1.00 92.00 198 GLU A C 1
ATOM 1509 O O . GLU A 1 198 ? 2.827 -0.594 -24.970 1.00 92.00 198 GLU A O 1
ATOM 1514 N N . PHE A 1 199 ? 3.274 -2.097 -23.366 1.00 94.12 199 PHE A N 1
ATOM 1515 C CA . PHE A 1 199 ? 3.668 -1.107 -22.378 1.00 94.12 199 PHE A CA 1
ATOM 1516 C C . PHE A 1 199 ? 5.061 -0.541 -22.667 1.00 94.12 199 PHE A C 1
ATOM 1518 O O . PHE A 1 199 ? 6.065 -1.253 -22.708 1.00 94.12 199 PHE A O 1
ATOM 1525 N N . VAL A 1 200 ? 5.128 0.783 -22.793 1.00 94.38 200 VAL A N 1
ATOM 1526 C CA . VAL A 1 200 ? 6.382 1.531 -22.888 1.00 94.38 200 VAL A CA 1
ATOM 1527 C C . VAL A 1 200 ? 6.552 2.339 -21.600 1.00 94.38 200 VAL A C 1
ATOM 1529 O O . VAL A 1 200 ? 5.752 3.249 -21.369 1.00 94.38 200 VAL A O 1
ATOM 1532 N N . PRO A 1 201 ? 7.577 2.053 -20.771 1.00 91.81 201 PRO A N 1
ATOM 1533 C CA . PRO A 1 201 ? 7.828 2.815 -19.555 1.00 91.81 201 PRO A CA 1
ATOM 1534 C C . PRO A 1 201 ? 7.996 4.318 -19.827 1.00 91.81 201 PRO A C 1
ATOM 1536 O O . PRO A 1 201 ? 8.581 4.692 -20.854 1.00 91.81 201 PRO A O 1
ATOM 1539 N N . PRO A 1 202 ? 7.545 5.194 -18.909 1.00 89.12 202 PRO A N 1
ATOM 1540 C CA . PRO A 1 202 ? 7.800 6.624 -19.008 1.00 89.12 202 PRO A CA 1
ATOM 1541 C C . PRO A 1 202 ? 9.302 6.947 -19.130 1.00 89.12 202 PRO A C 1
ATOM 1543 O O . PRO A 1 202 ? 10.149 6.206 -18.619 1.00 89.12 202 PRO A O 1
ATOM 1546 N N . PRO A 1 203 ? 9.679 8.066 -19.780 1.00 87.69 203 PRO A N 1
ATOM 1547 C CA . PRO A 1 203 ? 11.079 8.465 -19.887 1.00 87.69 203 PRO A CA 1
ATOM 1548 C C . PRO A 1 203 ? 11.758 8.588 -18.515 1.00 87.69 203 PRO A C 1
ATOM 1550 O O . PRO A 1 203 ? 11.345 9.391 -17.684 1.00 87.69 203 PRO A O 1
ATOM 1553 N N . GLY A 1 204 ? 12.842 7.836 -18.308 1.00 86.50 204 GLY A N 1
ATOM 1554 C CA . GLY A 1 204 ? 13.589 7.831 -17.043 1.00 86.50 204 GLY A CA 1
ATOM 1555 C C . GLY A 1 204 ? 13.095 6.815 -16.010 1.00 86.50 204 GLY A C 1
ATOM 1556 O O . GLY A 1 204 ? 13.699 6.725 -14.943 1.00 86.50 204 GLY A O 1
ATOM 1557 N N . ASP A 1 205 ? 12.062 6.040 -16.338 1.00 86.94 205 ASP A N 1
ATOM 1558 C CA . ASP A 1 205 ? 11.569 4.930 -15.529 1.00 86.94 205 ASP A CA 1
ATOM 1559 C C . ASP A 1 205 ? 12.032 3.572 -16.097 1.00 86.94 205 ASP A C 1
ATOM 1561 O O . ASP A 1 205 ? 12.814 3.481 -17.049 1.00 86.94 205 ASP A O 1
ATOM 1565 N N . SER A 1 206 ? 11.565 2.494 -15.483 1.00 90.44 206 SER A N 1
ATOM 1566 C CA . SER A 1 206 ? 11.827 1.110 -15.843 1.00 90.44 206 SER A CA 1
ATOM 1567 C C . SER A 1 206 ? 10.528 0.300 -15.831 1.00 90.44 206 SER A C 1
ATOM 1569 O O . SER A 1 206 ? 9.434 0.838 -15.642 1.00 90.44 206 SER A O 1
ATOM 1571 N N . MET A 1 207 ? 10.649 -1.020 -15.988 1.00 92.81 207 MET A N 1
ATOM 1572 C CA . MET A 1 207 ? 9.519 -1.940 -15.837 1.00 92.81 207 MET A CA 1
ATOM 1573 C C . MET A 1 207 ? 8.900 -1.937 -14.435 1.00 92.81 207 MET A C 1
ATOM 1575 O O . MET A 1 207 ? 7.813 -2.471 -14.282 1.00 92.81 207 MET A O 1
ATOM 1579 N N . HIS A 1 208 ? 9.521 -1.277 -13.458 1.00 94.44 208 HIS A N 1
ATOM 1580 C CA . HIS A 1 208 ? 8.949 -1.006 -12.139 1.00 94.44 208 HIS A CA 1
ATOM 1581 C C . HIS A 1 208 ? 7.598 -0.258 -12.181 1.00 94.44 208 HIS A C 1
ATOM 1583 O O . HIS A 1 208 ? 6.760 -0.385 -11.292 1.00 94.44 208 HIS A O 1
ATOM 1589 N N . SER A 1 209 ? 7.343 0.514 -13.243 1.00 95.62 209 SER A N 1
ATOM 1590 C CA . SER A 1 209 ? 6.062 1.209 -13.455 1.00 95.62 209 SER A CA 1
ATOM 1591 C C . SER A 1 209 ? 4.945 0.305 -13.991 1.00 95.62 209 SER A C 1
ATOM 1593 O O . SER A 1 209 ? 3.778 0.709 -14.030 1.00 95.62 209 SER A O 1
ATOM 1595 N N . TRP A 1 210 ? 5.269 -0.928 -14.393 1.00 96.44 210 TRP A N 1
ATOM 1596 C CA . TRP A 1 210 ? 4.321 -1.824 -15.045 1.00 96.44 210 TRP A CA 1
ATOM 1597 C C . TRP A 1 210 ? 3.140 -2.226 -14.146 1.00 96.44 210 TRP A C 1
ATOM 1599 O 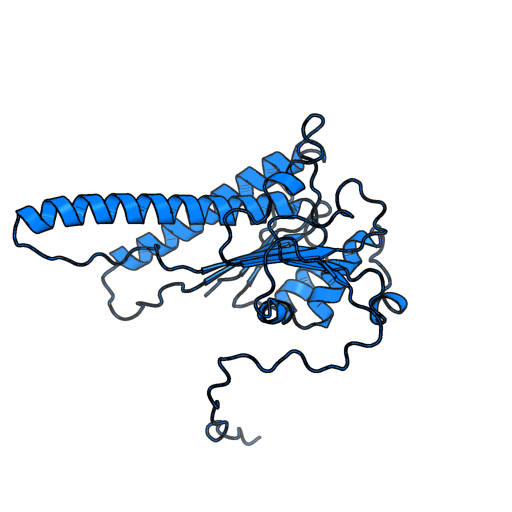O . TRP A 1 210 ? 2.002 -2.088 -14.592 1.00 96.44 210 TRP A O 1
ATOM 1609 N N . PRO A 1 211 ? 3.327 -2.640 -12.878 1.00 97.00 211 PRO A N 1
ATOM 1610 C CA . PRO A 1 211 ? 2.202 -2.972 -12.001 1.00 97.00 211 PRO A CA 1
ATOM 1611 C C . PRO A 1 211 ? 1.213 -1.820 -11.784 1.00 97.00 211 PRO A C 1
ATOM 1613 O O . PRO A 1 211 ? 0.010 -2.059 -11.660 1.00 97.00 211 PRO A O 1
ATOM 1616 N N . LEU A 1 212 ? 1.697 -0.572 -11.792 1.00 96.56 212 LEU A N 1
ATOM 1617 C CA . LEU A 1 212 ? 0.850 0.621 -11.753 1.00 96.56 212 LEU A CA 1
ATOM 1618 C C . LEU A 1 212 ? 0.037 0.773 -13.043 1.00 96.56 212 LEU A C 1
ATOM 1620 O O . LEU A 1 212 ? -1.185 0.902 -12.976 1.00 96.56 212 LEU A O 1
ATOM 1624 N N . ALA A 1 213 ? 0.691 0.704 -14.203 1.00 96.38 213 ALA A N 1
ATOM 1625 C CA . ALA A 1 213 ? 0.014 0.780 -15.496 1.00 96.38 213 ALA A CA 1
ATOM 1626 C C . ALA A 1 213 ? -1.026 -0.339 -15.669 1.00 96.38 213 ALA A C 1
ATOM 1628 O O . ALA A 1 213 ? -2.155 -0.078 -16.081 1.00 96.38 213 ALA A O 1
ATOM 1629 N N . TYR A 1 214 ? -0.691 -1.565 -15.264 1.00 95.25 214 TYR A N 1
ATOM 1630 C CA . TYR A 1 214 ? -1.619 -2.691 -15.263 1.00 95.25 214 TYR A CA 1
ATOM 1631 C C . TYR A 1 214 ? -2.847 -2.422 -14.382 1.00 95.25 214 TYR A C 1
ATOM 1633 O O . TYR A 1 214 ? -3.978 -2.668 -14.800 1.00 95.25 214 TYR A O 1
ATOM 1641 N N . PHE A 1 215 ? -2.651 -1.894 -13.167 1.00 94.62 215 PHE A N 1
ATOM 1642 C CA . PHE A 1 215 ? -3.761 -1.562 -12.271 1.00 94.62 215 PHE A CA 1
ATOM 1643 C C . PHE A 1 215 ? -4.694 -0.500 -12.872 1.00 94.62 215 PHE A C 1
ATOM 1645 O O . PHE A 1 215 ? -5.913 -0.633 -12.758 1.00 94.62 215 PHE A O 1
ATOM 1652 N N . ILE A 1 216 ? -4.128 0.506 -13.548 1.00 94.00 216 ILE A N 1
ATOM 1653 C CA . ILE A 1 216 ? -4.870 1.537 -14.288 1.00 94.00 216 ILE A CA 1
ATOM 1654 C C . ILE A 1 216 ? -5.670 0.912 -15.437 1.00 94.00 216 ILE A C 1
ATOM 1656 O O . ILE A 1 216 ? -6.867 1.148 -15.540 1.00 94.00 216 ILE A O 1
ATOM 1660 N N . TRP A 1 217 ? -5.054 0.062 -16.265 1.00 91.88 217 TRP A N 1
ATOM 1661 C CA . TRP A 1 217 ? -5.726 -0.594 -17.400 1.00 91.88 217 TRP A CA 1
ATOM 1662 C C . TRP A 1 217 ? -6.855 -1.543 -17.011 1.00 91.88 217 TRP A C 1
ATOM 1664 O O . TRP A 1 217 ? -7.720 -1.841 -17.831 1.00 91.88 217 TRP A O 1
ATOM 1674 N N . LYS A 1 218 ? -6.857 -2.037 -15.773 1.00 90.88 218 LYS A N 1
ATOM 1675 C CA . LYS A 1 218 ? -7.970 -2.811 -15.212 1.00 90.88 218 LYS A CA 1
ATOM 1676 C C . LYS A 1 218 ? -8.964 -1.931 -14.449 1.00 90.88 218 LYS A C 1
ATOM 1678 O O . LYS A 1 218 ? -9.687 -2.447 -13.601 1.00 90.88 218 LYS A O 1
ATOM 1683 N N . ASP A 1 219 ? -8.982 -0.625 -14.715 1.00 83.25 219 ASP A N 1
ATOM 1684 C CA . ASP A 1 219 ? -9.863 0.385 -14.115 1.00 83.25 219 ASP A CA 1
ATOM 1685 C C . ASP A 1 219 ? -9.824 0.406 -12.576 1.00 83.25 219 ASP A C 1
ATOM 1687 O O . ASP A 1 219 ? -10.818 0.678 -11.906 1.00 83.25 219 ASP A O 1
ATOM 1691 N N . GLY A 1 220 ? -8.702 0.004 -11.971 1.00 74.12 220 GLY A N 1
ATOM 1692 C CA . GLY A 1 220 ? -8.615 -0.206 -10.525 1.00 74.12 220 GLY A CA 1
ATOM 1693 C C . GLY A 1 220 ? -9.534 -1.314 -9.981 1.00 74.12 220 GLY A C 1
ATOM 1694 O O . GLY A 1 220 ? -9.529 -1.571 -8.775 1.00 74.12 220 GLY A O 1
ATOM 1695 N N . ASN A 1 221 ? -10.270 -2.034 -10.838 1.00 68.69 221 ASN A N 1
ATOM 1696 C CA . ASN A 1 221 ? -11.203 -3.105 -10.471 1.00 68.69 221 ASN A CA 1
ATOM 1697 C C . ASN A 1 221 ? -10.504 -4.386 -10.004 1.00 68.69 221 ASN A C 1
ATOM 1699 O O . ASN A 1 221 ? -11.162 -5.333 -9.575 1.00 68.69 221 ASN A O 1
ATOM 1703 N N . VAL A 1 222 ? -9.165 -4.401 -9.950 1.00 61.16 222 VAL A N 1
ATOM 1704 C CA . VAL A 1 222 ? -8.421 -5.432 -9.205 1.00 61.16 222 VAL A CA 1
ATOM 1705 C C . VAL A 1 222 ? -8.878 -5.482 -7.732 1.00 61.16 222 VAL A C 1
ATOM 1707 O O . VAL A 1 222 ? -8.764 -6.524 -7.090 1.00 61.16 222 VAL A O 1
ATOM 1710 N N . ARG A 1 223 ? -9.480 -4.397 -7.215 1.00 55.47 223 ARG A N 1
ATOM 1711 C CA . ARG A 1 223 ? -10.110 -4.297 -5.885 1.00 55.47 223 ARG A CA 1
ATOM 1712 C C . ARG A 1 223 ? -11.096 -5.433 -5.564 1.00 55.47 223 ARG A C 1
ATOM 1714 O O . ARG A 1 223 ? -11.058 -5.937 -4.443 1.00 55.47 223 ARG A O 1
ATOM 1721 N N . ASP A 1 224 ? -11.909 -5.879 -6.524 1.00 53.06 224 ASP A N 1
ATOM 1722 C CA . ASP A 1 224 ? -12.906 -6.947 -6.305 1.00 53.06 224 ASP A CA 1
ATOM 1723 C C . ASP A 1 224 ? -12.356 -8.359 -6.558 1.00 53.06 224 ASP A C 1
ATOM 1725 O O . ASP A 1 224 ? -12.980 -9.359 -6.209 1.00 53.06 224 ASP A O 1
ATOM 1729 N N . THR A 1 225 ? -11.134 -8.462 -7.084 1.00 52.22 225 THR A N 1
ATOM 1730 C CA . THR A 1 225 ? -10.513 -9.744 -7.459 1.00 52.22 225 THR A CA 1
ATOM 1731 C C . THR A 1 225 ? -9.910 -10.502 -6.285 1.00 52.22 225 THR A C 1
ATOM 1733 O O . THR A 1 225 ? -9.357 -11.587 -6.475 1.00 52.22 225 THR A O 1
ATOM 1736 N N . ASN A 1 226 ? -10.031 -9.979 -5.056 1.00 54.75 226 ASN A N 1
ATOM 1737 C CA . ASN A 1 226 ? -9.557 -10.704 -3.885 1.00 54.75 226 ASN A CA 1
ATOM 1738 C C . ASN A 1 226 ? -10.260 -12.065 -3.746 1.00 54.75 226 ASN A C 1
ATOM 1740 O O . ASN A 1 226 ? -9.753 -12.865 -2.980 1.00 54.75 226 ASN A O 1
ATOM 1744 N N . ASN A 1 227 ? -11.367 -12.348 -4.465 1.00 59.94 227 ASN A N 1
ATOM 1745 C CA . ASN A 1 227 ? -11.961 -13.674 -4.762 1.00 59.94 227 ASN A CA 1
ATOM 1746 C C . ASN A 1 227 ? -12.017 -14.694 -3.594 1.00 59.94 227 ASN A C 1
ATOM 1748 O O . ASN A 1 227 ? -12.185 -15.891 -3.810 1.00 59.94 227 ASN A O 1
ATOM 1752 N N . GLY A 1 228 ? -11.873 -14.247 -2.344 1.00 67.06 228 GLY A N 1
ATOM 1753 C CA . GLY A 1 228 ? -11.623 -15.102 -1.183 1.00 67.06 228 GLY A CA 1
ATOM 1754 C C . GLY A 1 228 ? -10.226 -15.744 -1.103 1.00 67.06 228 GLY A C 1
ATOM 1755 O O . GLY A 1 228 ? -10.037 -16.636 -0.275 1.00 67.06 228 GLY A O 1
ATOM 1756 N N . TYR A 1 229 ? -9.245 -15.337 -1.914 1.00 75.69 229 TYR A N 1
ATOM 1757 C CA . TYR A 1 229 ? -7.889 -15.870 -1.835 1.00 75.69 229 TYR A CA 1
ATOM 1758 C C . TYR A 1 229 ? -7.215 -15.486 -0.507 1.00 75.69 229 TYR A C 1
ATOM 1760 O O . TYR A 1 229 ? -7.235 -14.322 -0.097 1.00 75.69 229 TYR A O 1
ATOM 1768 N N . PRO A 1 230 ? -6.600 -16.452 0.199 1.00 86.56 230 PRO A N 1
ATOM 1769 C CA . PRO A 1 230 ? -5.878 -16.153 1.423 1.00 86.56 230 PRO A CA 1
ATOM 1770 C C . PRO A 1 230 ? -4.602 -15.349 1.140 1.00 86.56 230 PRO A C 1
ATOM 1772 O O . PRO A 1 230 ? -4.000 -15.433 0.069 1.00 86.56 230 PRO A O 1
ATOM 1775 N N . ARG A 1 231 ? -4.150 -14.598 2.149 1.00 91.94 231 ARG A N 1
ATOM 1776 C CA . ARG A 1 231 ? -2.843 -13.925 2.127 1.00 91.94 231 ARG A CA 1
ATOM 1777 C C . ARG A 1 231 ? -1.720 -14.929 1.850 1.00 91.94 231 ARG A C 1
ATOM 1779 O O . ARG A 1 231 ? -1.765 -16.060 2.332 1.00 91.94 231 ARG A O 1
ATOM 1786 N N . GLY A 1 232 ? -0.721 -14.497 1.088 1.00 91.50 232 GLY A N 1
ATOM 1787 C CA . GLY A 1 232 ? 0.420 -15.307 0.667 1.00 91.50 232 GLY A CA 1
ATOM 1788 C C . GLY A 1 232 ? 0.174 -16.124 -0.602 1.00 91.50 232 GLY A C 1
ATOM 1789 O O . GLY A 1 232 ? 1.107 -16.750 -1.101 1.00 91.50 232 GLY A O 1
ATOM 1790 N N . VAL A 1 233 ? -1.047 -16.111 -1.150 1.00 92.94 233 VAL A N 1
ATOM 1791 C CA . VAL A 1 233 ? -1.321 -16.661 -2.483 1.00 92.94 233 VAL A CA 1
ATOM 1792 C C . VAL A 1 233 ? -0.735 -15.748 -3.552 1.00 92.94 233 VAL A C 1
ATOM 1794 O O . VAL A 1 233 ? -0.835 -14.527 -3.455 1.00 92.94 233 VAL A O 1
ATOM 1797 N N . VAL A 1 234 ? -0.158 -16.369 -4.581 1.00 93.94 234 VAL A N 1
ATOM 1798 C CA . VAL A 1 234 ? 0.338 -15.706 -5.787 1.00 93.94 234 VAL A CA 1
ATOM 1799 C C . VAL A 1 234 ? -0.457 -16.223 -6.976 1.00 93.94 234 VAL A C 1
ATOM 1801 O O . VAL A 1 234 ? -0.389 -17.411 -7.292 1.00 93.94 234 VAL A O 1
ATOM 1804 N N . VAL A 1 235 ? -1.203 -15.338 -7.627 1.00 91.88 235 VAL A N 1
ATOM 1805 C CA . VAL A 1 235 ? -1.883 -15.610 -8.894 1.00 91.88 235 VAL A CA 1
ATOM 1806 C C . VAL A 1 235 ? -1.036 -15.022 -10.007 1.00 91.88 235 VAL A C 1
ATOM 1808 O O . VAL A 1 235 ? -0.719 -13.836 -9.984 1.00 91.88 235 VAL A O 1
ATOM 1811 N N . LYS A 1 236 ? -0.653 -15.859 -10.968 1.00 92.69 236 LYS A N 1
ATOM 1812 C CA . LYS A 1 236 ? 0.046 -15.416 -12.172 1.00 92.69 236 LYS A CA 1
ATOM 1813 C C . LYS A 1 236 ? -0.980 -15.019 -13.215 1.00 92.69 236 LYS A C 1
ATOM 1815 O O . LYS A 1 236 ? -1.870 -15.806 -13.518 1.00 92.69 236 LYS A O 1
ATOM 1820 N N . VAL A 1 237 ? -0.843 -13.814 -13.747 1.00 89.44 237 VAL A N 1
ATOM 1821 C CA . VAL A 1 237 ? -1.593 -13.376 -14.919 1.00 89.44 237 VAL A CA 1
ATOM 1822 C C . VAL A 1 237 ? -0.819 -13.861 -16.136 1.00 89.44 237 VAL A C 1
ATOM 1824 O O . VAL A 1 237 ? 0.205 -13.285 -16.500 1.00 89.44 237 VAL A O 1
ATOM 1827 N N . ASP A 1 238 ? -1.266 -14.975 -16.704 1.00 83.00 238 ASP A N 1
ATOM 1828 C CA . ASP A 1 238 ? -0.853 -15.444 -18.021 1.00 83.00 238 ASP A CA 1
ATOM 1829 C C . ASP A 1 238 ? -2.010 -15.303 -19.023 1.00 83.00 238 ASP A C 1
ATOM 1831 O O . ASP A 1 238 ? -3.155 -15.031 -18.650 1.00 83.00 238 ASP A O 1
ATOM 1835 N N . GLU A 1 239 ? -1.674 -15.410 -20.311 1.00 55.47 239 GLU A N 1
ATOM 1836 C CA . GLU A 1 239 ? -2.466 -14.986 -21.476 1.00 55.47 239 GLU A CA 1
ATOM 1837 C C . GLU A 1 239 ? -3.907 -15.548 -21.579 1.00 55.47 239 GLU A C 1
ATOM 1839 O O . GLU A 1 239 ? -4.612 -15.197 -22.521 1.00 55.47 239 GLU A O 1
ATOM 1844 N N . TRP A 1 240 ? -4.382 -16.412 -20.670 1.00 44.66 240 TRP A N 1
ATOM 1845 C CA . TRP A 1 240 ? -5.568 -17.246 -20.917 1.00 44.66 240 TRP A CA 1
ATOM 1846 C C . TRP A 1 240 ? -6.485 -17.574 -19.725 1.00 44.66 240 TRP A C 1
ATOM 1848 O O . TRP A 1 240 ? -7.239 -18.547 -19.791 1.00 44.66 240 TRP A O 1
ATOM 1858 N N . THR A 1 241 ? -6.576 -16.746 -18.682 1.00 50.31 241 THR A N 1
ATOM 1859 C CA . THR A 1 241 ? -7.738 -16.847 -17.766 1.00 50.31 241 THR A CA 1
ATOM 1860 C C . THR A 1 241 ? -8.968 -16.127 -18.341 1.00 50.31 241 THR A C 1
ATOM 1862 O O . THR A 1 241 ? -9.489 -15.167 -17.789 1.00 50.31 241 THR A O 1
ATOM 1865 N N . THR A 1 242 ? -9.478 -16.626 -19.476 1.00 44.19 242 THR A N 1
ATOM 1866 C CA . THR A 1 242 ? -10.869 -16.388 -19.919 1.00 44.19 242 THR A CA 1
ATOM 1867 C C . THR A 1 242 ? -11.885 -17.171 -19.084 1.00 44.19 242 THR A C 1
ATOM 1869 O O . THR A 1 242 ? -13.090 -17.037 -19.298 1.00 44.19 242 THR A O 1
ATOM 1872 N N . GLU A 1 243 ? -11.434 -18.019 -18.152 1.00 43.66 243 GLU A N 1
ATOM 1873 C CA . GLU A 1 243 ? -12.319 -18.535 -17.115 1.00 43.66 243 GLU A CA 1
ATOM 1874 C C . GLU A 1 243 ? -12.763 -17.355 -16.263 1.00 43.66 243 GLU A C 1
ATOM 1876 O O . GLU A 1 243 ? -11.992 -16.804 -15.478 1.00 43.66 243 GLU A O 1
ATOM 1881 N N . ALA A 1 244 ? -14.013 -16.951 -16.500 1.00 42.12 244 ALA A N 1
ATOM 1882 C CA . ALA A 1 244 ? -14.749 -16.006 -15.692 1.00 42.12 244 ALA A CA 1
ATOM 1883 C C . ALA A 1 244 ? -14.352 -16.194 -14.230 1.00 42.12 244 ALA A C 1
ATOM 1885 O O . ALA A 1 244 ? -14.482 -17.297 -13.687 1.00 42.12 244 ALA A O 1
ATOM 1886 N N . MET A 1 245 ? -13.858 -15.119 -13.610 1.00 42.88 245 MET A N 1
ATOM 1887 C CA . MET A 1 245 ? -13.753 -15.083 -12.160 1.00 42.88 245 MET A CA 1
ATOM 1888 C C . MET A 1 245 ? -15.074 -15.623 -11.600 1.00 42.88 245 MET A C 1
ATOM 1890 O O . MET A 1 245 ? -16.131 -15.255 -12.126 1.00 42.88 245 MET A O 1
ATOM 1894 N N . PRO A 1 246 ? -15.041 -16.548 -10.624 1.00 41.94 246 PRO A N 1
ATOM 1895 C CA . PRO A 1 246 ? -16.267 -17.120 -10.092 1.00 41.94 246 PRO A CA 1
ATOM 1896 C C . PRO A 1 246 ? -17.216 -15.971 -9.723 1.00 41.94 246 PRO A C 1
ATOM 1898 O O . PRO A 1 246 ? -16.751 -15.000 -9.117 1.00 41.94 246 PRO A O 1
ATOM 1901 N N . PRO A 1 247 ? -18.504 -16.032 -10.116 1.00 36.41 247 PRO A N 1
ATOM 1902 C CA . PRO A 1 247 ? -19.433 -14.949 -9.837 1.00 36.41 247 PRO A CA 1
ATOM 1903 C C . PRO A 1 247 ? -19.420 -14.657 -8.340 1.00 36.41 247 PRO A C 1
ATOM 1905 O O . PRO A 1 247 ? -19.436 -15.572 -7.506 1.00 36.41 247 PRO A O 1
ATOM 1908 N N . LEU A 1 248 ? -19.326 -13.369 -8.018 1.00 39.72 248 LEU A N 1
ATOM 1909 C CA . LEU A 1 248 ? -19.228 -12.880 -6.653 1.00 39.72 248 LEU A CA 1
ATOM 1910 C C . LEU A 1 248 ? -20.407 -13.432 -5.831 1.00 39.72 248 LEU A C 1
ATOM 1912 O O . LEU A 1 248 ? -21.548 -13.393 -6.295 1.00 39.72 248 LEU A O 1
ATOM 1916 N N . PRO A 1 249 ? -20.200 -13.885 -4.582 1.00 38.09 249 PRO A N 1
ATOM 1917 C CA . PRO A 1 249 ? -21.280 -14.394 -3.731 1.00 38.09 249 PRO A CA 1
ATOM 1918 C C . PRO A 1 249 ? -22.296 -13.320 -3.282 1.00 38.09 249 PRO A C 1
ATOM 1920 O O . PRO A 1 249 ? -23.100 -13.574 -2.387 1.00 38.09 249 PRO A O 1
ATOM 1923 N N . TRP A 1 250 ? -22.276 -12.123 -3.874 1.00 46.00 250 TRP A N 1
ATOM 1924 C CA . TRP A 1 250 ? -23.122 -10.991 -3.505 1.00 46.00 250 TRP A CA 1
ATOM 1925 C C . TRP A 1 250 ? -23.699 -10.208 -4.694 1.00 46.00 250 TRP A C 1
ATOM 1927 O O . TRP A 1 250 ? -24.090 -9.060 -4.501 1.00 46.00 250 TRP A O 1
ATOM 1937 N N . GLU A 1 251 ? -23.852 -10.803 -5.885 1.00 35.00 251 GLU A N 1
ATOM 1938 C CA . GLU A 1 251 ? -24.703 -10.219 -6.941 1.00 35.00 251 GLU A CA 1
ATOM 1939 C C . GLU A 1 251 ? -26.177 -10.132 -6.483 1.00 35.00 251 GLU A C 1
ATOM 1941 O O . GLU A 1 251 ? -27.025 -10.981 -6.757 1.00 35.00 251 GLU A O 1
ATOM 1946 N N . ILE A 1 252 ? -26.479 -9.069 -5.738 1.00 37.62 252 ILE A N 1
ATOM 1947 C CA . ILE A 1 252 ? -27.802 -8.481 -5.600 1.00 37.62 252 ILE A CA 1
ATOM 1948 C C . ILE A 1 252 ? -28.048 -7.737 -6.908 1.00 37.62 252 ILE A C 1
ATOM 1950 O O . ILE A 1 252 ? -27.288 -6.838 -7.264 1.00 37.62 252 ILE A O 1
ATOM 1954 N N . ALA A 1 253 ? -29.114 -8.120 -7.607 1.00 33.31 253 ALA A N 1
ATOM 1955 C CA . ALA A 1 253 ? -29.609 -7.426 -8.783 1.00 33.31 253 ALA A CA 1
ATOM 1956 C C . ALA A 1 253 ? -29.743 -5.922 -8.496 1.00 33.31 253 ALA A C 1
ATOM 1958 O O . ALA A 1 253 ? -30.597 -5.502 -7.711 1.00 33.31 253 ALA A O 1
ATOM 1959 N N . ILE A 1 254 ? -28.893 -5.115 -9.129 1.00 33.28 254 ILE A N 1
ATOM 1960 C CA . ILE A 1 254 ? -29.158 -3.691 -9.296 1.00 33.28 254 ILE A CA 1
ATOM 1961 C C . ILE A 1 254 ? -30.114 -3.597 -10.479 1.00 33.28 254 ILE A C 1
ATOM 1963 O O . ILE A 1 254 ? -29.759 -3.894 -11.618 1.00 33.28 254 ILE A O 1
ATOM 1967 N N . ASP A 1 255 ? -31.356 -3.256 -10.165 1.00 32.91 255 ASP A N 1
ATOM 1968 C CA . ASP A 1 255 ? -32.386 -2.930 -11.136 1.00 32.91 255 ASP A CA 1
ATOM 1969 C C . ASP A 1 255 ? -32.002 -1.614 -11.836 1.00 32.91 255 ASP A C 1
ATOM 1971 O O . ASP A 1 255 ? -31.914 -0.559 -11.203 1.00 32.91 255 ASP A O 1
ATOM 1975 N N . TYR A 1 256 ? -31.698 -1.691 -13.133 1.00 35.91 256 TYR A N 1
ATOM 1976 C CA . TYR A 1 256 ? -31.268 -0.553 -13.950 1.00 35.91 256 TYR A CA 1
ATO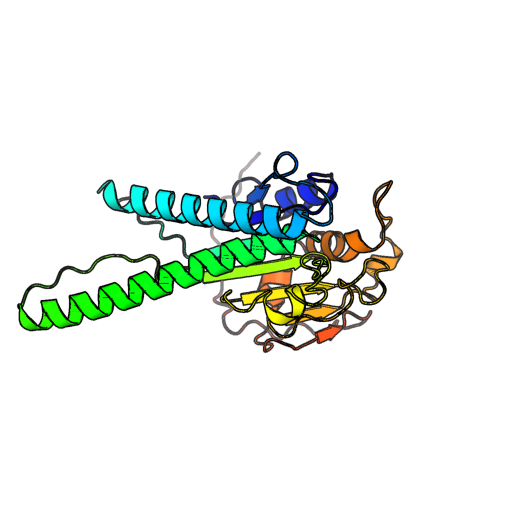M 1977 C C . TYR A 1 256 ? -32.444 0.283 -14.493 1.00 35.91 256 TYR A C 1
ATOM 1979 O O . TYR A 1 256 ? -32.211 1.248 -15.222 1.00 35.91 256 TYR A O 1
ATOM 1987 N N . ASP A 1 257 ? -33.694 -0.009 -14.115 1.00 34.75 257 ASP A N 1
ATOM 1988 C CA . ASP A 1 257 ? -34.884 0.672 -14.654 1.00 34.75 257 ASP A CA 1
ATOM 1989 C C . ASP A 1 257 ? -35.126 2.105 -14.124 1.00 34.75 257 ASP A C 1
ATOM 1991 O O . ASP A 1 257 ? -36.158 2.716 -14.410 1.00 34.75 257 ASP A O 1
ATOM 1995 N N . TYR A 1 258 ? -34.173 2.711 -13.409 1.00 38.00 258 TYR A N 1
ATOM 1996 C CA . TYR A 1 258 ? -34.278 4.101 -12.946 1.00 38.00 258 TYR A CA 1
ATOM 1997 C C . TYR A 1 258 ? -33.036 4.940 -13.262 1.00 38.00 258 TYR A C 1
ATOM 1999 O O . TYR A 1 258 ? -32.303 5.370 -12.374 1.00 38.00 258 TYR A O 1
ATOM 2007 N N . LEU A 1 259 ? -32.856 5.284 -14.538 1.00 30.03 259 LEU A N 1
ATOM 2008 C CA . LEU A 1 259 ? -32.122 6.492 -14.918 1.00 30.03 259 LEU A CA 1
ATOM 2009 C C . LEU A 1 259 ? -32.970 7.332 -15.888 1.00 30.03 259 LEU A C 1
ATOM 2011 O O . LEU A 1 259 ? -33.369 6.833 -16.942 1.00 30.03 259 LEU A O 1
ATOM 2015 N N . PRO A 1 260 ? -33.279 8.604 -15.564 1.00 33.84 260 PRO A N 1
ATOM 2016 C CA . PRO A 1 260 ? -33.994 9.476 -16.480 1.00 33.84 260 PRO A CA 1
ATOM 2017 C C . PRO A 1 260 ? -33.106 9.786 -17.686 1.00 33.84 260 PRO A C 1
ATOM 2019 O O . PRO A 1 260 ? -31.997 10.304 -17.557 1.00 33.84 260 PRO A O 1
ATOM 2022 N N . VAL A 1 261 ? -33.628 9.480 -18.871 1.00 36.69 261 VAL A N 1
ATOM 2023 C CA . VAL A 1 261 ? -33.035 9.852 -20.155 1.00 36.69 261 VAL A CA 1
ATOM 2024 C C . VAL A 1 261 ? -32.975 11.377 -20.228 1.00 36.69 261 VAL A C 1
ATOM 2026 O O . VAL A 1 261 ? -34.005 12.042 -20.345 1.00 36.69 261 VAL A O 1
ATOM 2029 N N . ALA A 1 262 ? -31.771 11.940 -20.163 1.00 34.97 262 ALA A N 1
ATOM 2030 C CA . ALA A 1 262 ? -31.550 13.336 -20.502 1.00 34.97 262 ALA A CA 1
ATOM 2031 C C . ALA A 1 262 ? -31.763 13.505 -22.015 1.00 34.97 262 ALA A C 1
ATOM 2033 O O . ALA A 1 262 ? -30.956 13.068 -22.836 1.00 34.97 262 ALA A O 1
ATOM 2034 N N . THR A 1 263 ? -32.892 14.100 -22.395 1.00 43.12 263 THR A N 1
ATOM 2035 C CA . THR A 1 263 ? -33.112 14.600 -23.753 1.00 43.12 263 THR A CA 1
ATOM 2036 C C . THR A 1 263 ? -32.227 15.817 -24.019 1.00 43.12 263 THR A C 1
ATOM 2038 O O . THR A 1 263 ? -32.062 16.658 -23.138 1.00 43.12 263 THR A O 1
ATOM 2041 N N . ARG A 1 264 ? -31.681 15.847 -25.242 1.00 39.25 264 ARG A N 1
ATOM 2042 C CA . ARG A 1 264 ? -30.779 16.855 -25.826 1.00 39.25 264 ARG A CA 1
ATOM 2043 C C . ARG A 1 264 ? -31.205 18.304 -25.625 1.00 39.25 264 ARG A C 1
ATOM 2045 O O . ARG A 1 264 ? -32.422 18.568 -25.739 1.00 39.25 264 ARG A O 1
#

Secondary structure (DSSP, 8-state):
---EEEE--SS-S-HHHHHHHHHH-TTTEEE---TTT---TTTHHHHHHHHHHHHHHHHHHHHHHHHHT--TT------EEEEEEETTHHHHHHHHHHHHHHHHHHHHHHHHHHHHHHHTTT-------GGG-EEEEEEES----BTTTBTTHHHHHTTSSSSEEEEEE-TT-SSTTTSSPPTTSEEEE-TT-GGGGG--PPTT--GGGHHHHHHHHTTTGGGGGGTTPPTT-EEE--TT--S--PPPTT--------------

Organism: NCBI:txid303405

Sequence (264 aa):
MIDTFIFPGAGGVDGLVEALQETLGNETSMIVDWQEQRGSILTAAYDGEAVGEAISEAILACINNNNNNNNNNYHNKIKRLHFIGISVGGFAANAAATTLYRRQQQEQQQQQQQDKEAAATTTTATAVTTADCEIQLTLLDPFCGRGVFQPNYGKEHFGKFATTAIHILNTDDPVPTTNDPLPNCYCLDVTNAPEREEFVPPPGDSMHSWPLAYFIWKDGNVRDTNNGYPRGVVVKVDEWTTEAMPPLPWEIAIDYDYLPVATR

Foldseek 3Di:
DAQEEEQEAAVWDDPLNVLLCVLVDVVHYDYPTCNVQQDDPQCLLVSLLVLLLVVLVVVVVVQVVVLPPPPVPPPPLQQEHEYEAAASNLSSSLSNLQNLLVQLVVVVVVVVVVCVVVVVPVDDDDDDDNNRYAFHYEYQLYQQDNHDPRNRNCLVRGLQRGNAYEYEAELPDPDRPRNDARQNHAYEHANAAPCVVVDDDDVPDDCSCVSSVVCSVVSVVVVVVVLVDGGRHYDYRHDDPPVPSPPDPDPDDPDPPDDDDDDD